Protein AF-A0A3M1YDY2-F1 (afdb_monomer_lite)

Foldseek 3Di:
DDPCVVLVAPDPDPPDDDPVCPDCVNCVVVVVVVVVVVVVVVVCVVPVPPDDDDPAFAAADQPADPDQAAPNADLVRADALSVVSPVSVVSDPPVDDDAAEQAAFQQDPDPQAGGRRHGPSNVVVVVVNVVVVPDPRYDYCHHVFYNVQAGNHRRHGDPVSVVSVVVVVVVSVVVVVD

Sequence (178 aa):
MDLIERYNLNLPLPKQPNIMDHTIIIQRRELANWLRLQTYGFAWAATQIDQYIPDLIPPQPLNFNETTDWEGFTVDSPFEAADLSLDLFNRLELGIPLLIVNEPMFISDDPQHYNIFYPRWAYDHYRQLLSAQGWTNYIDLSNSIPPQFFTDSPVHLNPQGITMLRDILMSELLQRLD

Radius of gyration: 21.29 Å; chains: 1; bounding box: 44×51×58 Å

Secondary structure (DSSP, 8-state):
--HHHHHT--SPPPPPP-GGGGSTTTTHHHHHHHHHHHHHHHHHHHH--SS---SS-PPPP----SS--BTTBBTTB---TTTTTGGGGGG---SS---EEE------S-SSBSSSS-BHHHHHHHHHHHHTT--TTEEE-TTSS-GGGB-SSTTPBPHHHHHHHHHHHHHHHHHHH-

pLDDT: mean 90.43, std 7.48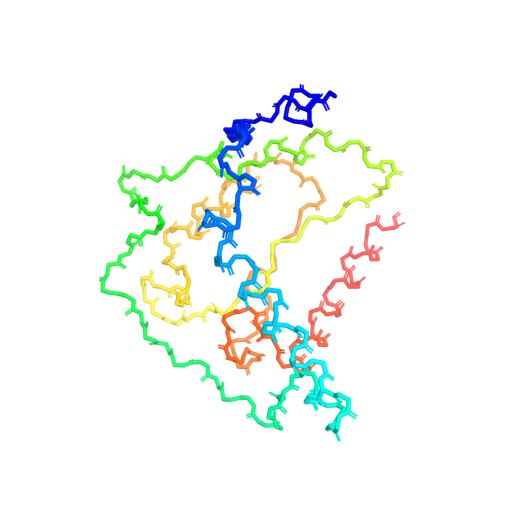, range [54.25, 98.44]

Structure (mmCIF, N/CA/C/O backbone):
data_AF-A0A3M1YDY2-F1
#
_entry.id   AF-A0A3M1YDY2-F1
#
loop_
_atom_site.group_PDB
_atom_site.id
_atom_site.type_symbol
_atom_site.label_atom_id
_atom_site.label_alt_id
_atom_site.label_comp_id
_atom_site.label_asym_id
_atom_site.label_entity_id
_atom_site.label_seq_id
_atom_site.pdbx_PDB_ins_code
_atom_site.Cartn_x
_atom_site.Cartn_y
_atom_site.Cartn_z
_atom_site.occupancy
_atom_site.B_iso_or_equiv
_atom_site.auth_seq_id
_atom_site.auth_comp_id
_atom_site.auth_asym_id
_atom_site.auth_atom_id
_atom_site.pdbx_PDB_model_num
ATOM 1 N N . MET A 1 1 ? -25.214 3.524 -18.864 1.00 54.25 1 MET A N 1
ATOM 2 C CA . MET A 1 1 ? -24.983 4.610 -17.894 1.00 54.25 1 MET A CA 1
ATOM 3 C C . MET A 1 1 ? -23.569 4.414 -17.397 1.00 54.25 1 MET A C 1
ATOM 5 O O . MET A 1 1 ? -23.269 3.299 -16.980 1.00 54.25 1 MET A O 1
ATOM 9 N N . ASP A 1 2 ? -22.700 5.401 -17.590 1.00 79.25 2 ASP A N 1
ATOM 10 C CA . ASP A 1 2 ? -21.286 5.291 -17.229 1.00 79.25 2 ASP A CA 1
ATOM 11 C C . ASP A 1 2 ? -21.150 5.160 -15.703 1.00 79.25 2 ASP A C 1
ATOM 13 O O . ASP A 1 2 ? -21.857 5.836 -14.954 1.00 79.25 2 ASP A O 1
ATOM 17 N N . LEU A 1 3 ? -20.286 4.257 -15.235 1.00 79.56 3 LEU A N 1
ATOM 18 C CA . LEU A 1 3 ? -19.996 4.095 -13.809 1.00 79.56 3 LEU A CA 1
ATOM 19 C C . LEU A 1 3 ? -19.383 5.380 -13.238 1.00 79.56 3 LEU A C 1
ATOM 21 O O . LEU A 1 3 ? -19.695 5.744 -12.106 1.00 79.56 3 LEU A O 1
ATOM 25 N N . ILE A 1 4 ? -18.583 6.092 -14.037 1.00 81.31 4 ILE A N 1
ATOM 26 C CA . ILE A 1 4 ? -17.967 7.363 -13.643 1.00 81.31 4 ILE A CA 1
ATOM 27 C C . ILE A 1 4 ? -19.045 8.407 -13.349 1.00 81.31 4 ILE A C 1
ATOM 29 O O . ILE A 1 4 ? -19.035 9.003 -12.277 1.00 81.31 4 ILE A O 1
ATOM 33 N N . GLU A 1 5 ? -20.024 8.567 -14.242 1.00 82.69 5 GLU A N 1
ATOM 34 C CA . GLU A 1 5 ? -21.145 9.493 -14.036 1.00 82.69 5 GLU A CA 1
ATOM 35 C C . GLU A 1 5 ? -22.043 9.054 -12.876 1.00 82.69 5 GLU A C 1
ATOM 37 O O . GLU A 1 5 ? -22.427 9.869 -12.040 1.00 82.69 5 GLU A O 1
ATOM 42 N N . ARG A 1 6 ? -22.363 7.756 -12.795 1.00 81.50 6 ARG A N 1
ATOM 43 C CA . ARG A 1 6 ? -23.261 7.214 -11.767 1.00 81.50 6 ARG A CA 1
ATOM 44 C C . ARG A 1 6 ? -22.736 7.444 -10.353 1.00 81.50 6 ARG A C 1
ATOM 46 O O . ARG A 1 6 ? -23.528 7.724 -9.459 1.00 81.50 6 ARG A O 1
ATOM 53 N N . TYR A 1 7 ? -21.429 7.292 -10.160 1.00 77.81 7 TYR A N 1
ATOM 54 C CA . TYR A 1 7 ? -20.779 7.432 -8.858 1.00 77.81 7 TYR A CA 1
ATOM 55 C C . TYR A 1 7 ? -20.036 8.765 -8.695 1.00 77.81 7 TYR A C 1
ATOM 57 O O . TYR A 1 7 ? -19.414 8.986 -7.655 1.00 77.81 7 TYR A O 1
ATOM 65 N N . ASN A 1 8 ? -20.136 9.665 -9.683 1.00 77.38 8 ASN A N 1
ATOM 66 C CA . ASN A 1 8 ? -19.457 10.961 -9.728 1.00 77.38 8 ASN A CA 1
ATOM 67 C C . ASN A 1 8 ? -17.949 10.833 -9.418 1.00 77.38 8 ASN A C 1
ATOM 69 O O . ASN A 1 8 ? -17.428 11.514 -8.529 1.00 77.38 8 ASN A O 1
ATOM 73 N N . LEU A 1 9 ? -17.284 9.877 -10.078 1.00 78.50 9 LEU A N 1
ATOM 74 C CA . LEU A 1 9 ? -15.866 9.570 -9.868 1.00 78.50 9 LEU A CA 1
ATOM 75 C C . LEU A 1 9 ? -15.001 10.662 -10.506 1.00 78.50 9 LEU A C 1
ATOM 77 O O . LEU A 1 9 ? -15.240 11.044 -11.651 1.00 78.50 9 LEU A O 1
ATOM 81 N N . ASN A 1 10 ? -13.960 11.116 -9.806 1.00 77.62 10 ASN A N 1
ATOM 82 C CA . ASN A 1 10 ? -12.967 12.040 -10.359 1.00 77.62 10 ASN A CA 1
ATOM 83 C C . ASN A 1 10 ? -11.941 11.290 -11.228 1.00 77.62 10 ASN A C 1
ATOM 85 O O . ASN A 1 10 ? -10.749 11.272 -10.939 1.00 77.62 10 ASN A O 1
ATOM 89 N N . LEU A 1 11 ? -12.423 10.602 -12.263 1.00 78.06 11 LEU A N 1
ATOM 90 C CA . LEU A 1 11 ? -11.601 9.829 -13.188 1.00 78.06 11 LEU A CA 1
ATOM 91 C C . LEU A 1 11 ? -11.814 10.335 -14.616 1.00 78.06 11 LEU A C 1
ATOM 93 O O . LEU A 1 11 ? -12.945 10.665 -14.988 1.00 78.06 11 LEU A O 1
ATOM 97 N N . PRO A 1 12 ? -10.759 10.379 -15.447 1.00 79.19 12 PRO A N 1
ATOM 98 C CA . PRO A 1 12 ? -10.925 10.706 -16.852 1.00 79.19 12 PRO A CA 1
ATOM 99 C C . PRO A 1 12 ? -11.830 9.665 -17.519 1.00 79.19 12 PRO A C 1
ATOM 101 O O . PRO A 1 12 ? -11.655 8.458 -17.332 1.00 79.19 12 PRO A O 1
ATOM 104 N N . LEU A 1 13 ? -12.786 10.133 -18.326 1.00 78.25 13 LEU A N 1
ATOM 105 C CA . LEU A 1 13 ? -13.642 9.238 -19.098 1.00 78.25 13 LEU A CA 1
ATOM 106 C C . LEU A 1 13 ? -12.778 8.394 -20.046 1.00 78.25 13 LEU A C 1
ATOM 108 O O . LEU A 1 13 ? -11.921 8.947 -20.750 1.00 78.25 13 LEU A O 1
ATOM 112 N N . PRO A 1 14 ? -12.995 7.069 -20.107 1.00 79.69 14 PRO A N 1
ATOM 113 C CA . PRO A 1 14 ? -12.267 6.234 -21.041 1.00 79.69 14 PRO A CA 1
ATOM 114 C C . PRO A 1 14 ? -12.562 6.698 -22.467 1.00 79.69 14 PRO A C 1
ATOM 116 O O . PRO A 1 14 ? -13.696 7.033 -22.825 1.00 79.69 14 PRO A O 1
ATOM 119 N N . LYS A 1 15 ? -11.526 6.701 -23.308 1.00 83.69 15 LYS A N 1
ATOM 120 C CA . LYS A 1 15 ? -11.684 7.020 -24.726 1.00 83.69 15 LYS A CA 1
ATOM 121 C C . LYS A 1 15 ? -12.661 6.021 -25.350 1.00 83.69 15 LYS A C 1
ATOM 123 O O . LYS A 1 15 ? -12.391 4.823 -25.371 1.00 83.69 15 LYS A O 1
ATOM 128 N N . GLN A 1 16 ? -13.767 6.526 -25.891 1.00 84.12 16 GLN A N 1
ATOM 129 C CA . GLN A 1 16 ? -14.722 5.699 -26.621 1.00 84.12 16 GLN A CA 1
ATOM 130 C C . GLN A 1 16 ? -14.054 5.166 -27.899 1.00 84.12 16 GLN A C 1
ATOM 132 O O . GLN A 1 16 ? -13.526 5.970 -28.681 1.00 84.12 16 GLN A O 1
ATOM 137 N N . PRO A 1 17 ? -14.030 3.838 -28.113 1.00 86.12 17 PRO A N 1
ATOM 138 C CA . PRO A 1 17 ? -13.403 3.267 -29.290 1.00 86.12 17 PRO A CA 1
ATOM 139 C C . PRO A 1 17 ? -14.175 3.689 -30.539 1.00 86.12 17 PRO A C 1
ATOM 141 O O . PRO A 1 17 ? -15.406 3.730 -30.557 1.00 86.12 17 PRO A O 1
ATOM 144 N N . ASN A 1 18 ? -13.448 4.008 -31.603 1.00 90.12 18 ASN A N 1
ATOM 145 C CA . ASN A 1 18 ? -14.032 4.205 -32.923 1.00 90.12 18 ASN A CA 1
ATOM 146 C C . ASN A 1 18 ? -13.852 2.943 -33.782 1.00 90.12 18 ASN A C 1
ATOM 148 O O . ASN A 1 18 ? -13.195 1.979 -33.399 1.00 90.12 18 ASN A O 1
ATOM 152 N N . ILE A 1 19 ? -14.419 2.954 -34.988 1.00 91.50 19 ILE A N 1
ATOM 153 C CA . ILE A 1 19 ? -14.386 1.806 -35.908 1.00 91.50 19 ILE A CA 1
ATOM 154 C C . ILE A 1 19 ? -12.949 1.323 -36.193 1.00 91.50 19 ILE A C 1
ATOM 156 O O . ILE A 1 19 ? -12.720 0.121 -36.321 1.00 91.50 19 ILE A O 1
ATOM 160 N N . MET A 1 20 ? -11.968 2.230 -36.254 1.00 91.88 20 MET A N 1
ATOM 161 C CA . MET A 1 20 ? -10.567 1.877 -36.515 1.00 91.88 20 MET A CA 1
ATOM 162 C C . MET A 1 20 ? -9.937 1.124 -35.344 1.00 91.88 20 MET A C 1
ATOM 164 O O . MET A 1 20 ? -9.137 0.214 -35.577 1.00 91.88 20 MET A O 1
ATOM 168 N N . ASP A 1 21 ? -10.337 1.448 -34.111 1.00 91.19 21 ASP A N 1
ATOM 169 C CA . ASP A 1 21 ? -9.857 0.782 -32.894 1.00 91.19 21 ASP A CA 1
ATOM 170 C C . ASP A 1 21 ? -10.256 -0.705 -32.866 1.00 91.19 21 ASP A C 1
ATOM 172 O O . ASP A 1 21 ? -9.583 -1.516 -32.234 1.00 91.19 21 ASP A O 1
ATOM 176 N N . HIS A 1 22 ? -11.283 -1.093 -33.631 1.00 89.19 22 HIS A N 1
ATOM 177 C CA . HIS A 1 22 ? -11.720 -2.482 -33.772 1.00 89.19 22 HIS A CA 1
ATOM 178 C C . HIS A 1 22 ? -11.035 -3.255 -34.907 1.00 89.19 22 HIS A C 1
ATOM 180 O O . HIS A 1 22 ? -11.275 -4.453 -35.069 1.00 89.19 22 HIS A O 1
ATOM 186 N N . THR A 1 23 ? -10.156 -2.630 -35.687 1.00 93.75 23 THR A N 1
ATOM 187 C CA . THR A 1 23 ? -9.462 -3.330 -36.776 1.00 93.75 23 THR A CA 1
ATOM 188 C C . THR A 1 23 ? -8.375 -4.268 -36.250 1.00 93.75 23 THR A C 1
ATOM 190 O O . THR A 1 23 ? -7.722 -3.995 -35.244 1.00 93.75 23 THR A O 1
ATOM 193 N N . ILE A 1 24 ? -8.108 -5.350 -36.987 1.00 92.94 24 ILE A N 1
ATOM 194 C CA . ILE A 1 24 ? -7.026 -6.306 -36.678 1.00 92.94 24 ILE A CA 1
ATOM 195 C C . ILE A 1 24 ? -5.661 -5.600 -36.585 1.00 92.94 24 ILE A C 1
ATOM 197 O O . ILE A 1 24 ? -4.820 -5.970 -35.772 1.00 92.94 24 ILE A O 1
ATOM 201 N N . ILE A 1 25 ? -5.443 -4.556 -37.393 1.00 93.00 25 ILE A N 1
ATOM 202 C CA . ILE A 1 25 ? -4.178 -3.809 -37.438 1.00 93.00 25 ILE A CA 1
ATOM 203 C C . ILE A 1 25 ? -3.950 -3.023 -36.140 1.00 93.00 25 ILE A C 1
ATOM 205 O O . ILE A 1 25 ? -2.840 -3.042 -35.591 1.00 93.00 25 ILE A O 1
ATOM 209 N N . ILE A 1 26 ? -4.984 -2.340 -35.639 1.00 94.25 26 ILE A N 1
ATOM 210 C CA . ILE A 1 26 ? -4.901 -1.588 -34.382 1.00 94.25 26 ILE A CA 1
ATOM 211 C C . ILE A 1 26 ? -4.863 -2.545 -33.186 1.00 94.25 26 ILE A C 1
ATOM 213 O O . ILE A 1 26 ? -4.009 -2.390 -32.315 1.00 94.25 26 ILE A O 1
ATOM 217 N N . GLN A 1 27 ? -5.665 -3.612 -33.204 1.00 93.69 27 GLN A N 1
ATOM 218 C CA . GLN A 1 27 ? -5.705 -4.623 -32.141 1.00 93.69 27 GLN A CA 1
ATOM 219 C C . GLN A 1 27 ? -4.559 -5.649 -32.187 1.00 93.69 27 GLN A C 1
ATOM 221 O O . GLN A 1 27 ? -4.557 -6.592 -31.400 1.00 93.69 27 GLN A O 1
ATOM 226 N N . ARG A 1 28 ? -3.560 -5.503 -33.070 1.00 95.69 28 ARG A N 1
ATOM 227 C CA . ARG A 1 28 ? -2.509 -6.522 -33.278 1.00 95.69 28 ARG A CA 1
ATOM 228 C C . ARG A 1 28 ? -1.789 -6.946 -31.993 1.00 95.69 28 ARG A C 1
ATOM 230 O O . ARG A 1 28 ? -1.437 -8.112 -31.862 1.00 95.69 28 ARG A O 1
ATOM 237 N N . ARG A 1 29 ? -1.581 -6.017 -31.048 1.00 95.19 29 ARG A N 1
ATOM 238 C CA . ARG A 1 29 ? -0.949 -6.309 -29.751 1.00 95.19 29 ARG A CA 1
ATOM 239 C C . ARG A 1 29 ? -1.861 -7.164 -28.880 1.00 95.19 29 ARG A C 1
ATOM 241 O O . ARG A 1 29 ? -1.403 -8.159 -28.334 1.00 95.19 29 ARG A O 1
ATOM 248 N N . GLU A 1 30 ? -3.135 -6.801 -28.788 1.00 94.69 30 GLU A N 1
ATOM 249 C CA . GLU A 1 30 ? -4.107 -7.532 -27.974 1.00 94.69 30 GLU A CA 1
ATOM 250 C C . GLU A 1 30 ? -4.392 -8.920 -28.558 1.00 94.69 30 GLU A C 1
ATOM 252 O O . GLU A 1 30 ? -4.419 -9.904 -27.825 1.00 94.69 30 GLU A O 1
ATOM 257 N N . LEU A 1 31 ? -4.471 -9.038 -29.887 1.00 95.31 31 LEU A N 1
ATOM 258 C CA . LEU A 1 31 ? -4.582 -10.327 -30.574 1.00 95.31 31 LEU A CA 1
ATOM 259 C C . LEU A 1 31 ? -3.334 -11.198 -30.377 1.00 95.31 31 LEU A C 1
ATOM 261 O O . LEU A 1 31 ? -3.459 -12.395 -30.122 1.00 95.31 31 LEU A O 1
ATOM 265 N N . ALA A 1 32 ? -2.134 -10.613 -30.453 1.00 96.25 32 ALA A N 1
ATOM 266 C CA . ALA A 1 32 ? -0.892 -11.330 -30.170 1.00 96.25 32 ALA A CA 1
ATOM 267 C C . ALA A 1 32 ? -0.820 -11.786 -28.704 1.00 96.25 32 ALA A C 1
ATOM 269 O O . ALA A 1 32 ? -0.424 -12.919 -28.437 1.00 96.25 32 ALA A O 1
ATOM 270 N N . ASN A 1 33 ? -1.245 -10.938 -27.761 1.00 96.00 33 ASN A N 1
ATOM 271 C CA . ASN A 1 33 ? -1.346 -11.288 -26.347 1.00 96.00 33 ASN A CA 1
ATOM 272 C C . ASN A 1 33 ? -2.328 -12.438 -26.129 1.00 96.00 33 ASN A C 1
ATOM 274 O O . ASN A 1 33 ? -1.969 -13.414 -25.477 1.00 96.00 33 ASN A O 1
ATOM 278 N N . TRP A 1 34 ? -3.525 -12.358 -26.711 1.00 95.75 34 TRP A N 1
ATOM 279 C CA . TRP A 1 34 ? -4.523 -13.419 -26.629 1.00 95.75 34 TRP A CA 1
ATOM 280 C C . TRP A 1 34 ? -3.979 -14.742 -27.172 1.00 95.75 34 TRP A C 1
ATOM 282 O O . TRP A 1 34 ? -4.033 -15.750 -26.473 1.00 95.75 34 TRP A O 1
ATOM 292 N N . LEU A 1 35 ? -3.390 -14.736 -28.373 1.00 95.81 35 LEU A N 1
ATOM 293 C CA . LEU A 1 35 ? -2.822 -15.940 -28.979 1.00 95.81 35 LEU A CA 1
ATOM 294 C C . LEU A 1 35 ? -1.704 -16.527 -28.108 1.00 95.81 35 LEU A C 1
ATOM 296 O O . LEU A 1 35 ? -1.692 -17.729 -27.855 1.00 95.81 35 LEU A O 1
ATOM 300 N N . ARG A 1 36 ? -0.802 -15.682 -27.594 1.00 94.62 36 ARG A N 1
ATOM 301 C CA . ARG A 1 36 ? 0.254 -16.095 -26.662 1.00 94.62 36 ARG A CA 1
ATOM 302 C C . ARG A 1 36 ? -0.330 -16.756 -25.409 1.00 94.62 36 ARG A C 1
ATOM 304 O O . ARG A 1 36 ? 0.133 -17.826 -25.025 1.00 94.62 36 ARG A O 1
ATOM 311 N N . LEU A 1 37 ? -1.372 -16.177 -24.812 1.00 91.75 37 LEU A N 1
ATOM 312 C CA . LEU A 1 37 ? -2.044 -16.766 -23.650 1.00 91.75 37 LEU A CA 1
ATOM 313 C C . LEU A 1 37 ? -2.684 -18.123 -23.981 1.00 91.75 37 LEU A C 1
ATOM 315 O O . LEU A 1 37 ? -2.531 -19.059 -23.202 1.00 91.75 37 LEU A O 1
ATOM 319 N N . GLN A 1 38 ? -3.308 -18.279 -25.157 1.00 94.19 38 GLN A N 1
ATOM 320 C CA . GLN A 1 38 ? -3.805 -19.591 -25.597 1.00 94.19 38 GLN A CA 1
ATOM 321 C C . GLN A 1 38 ? -2.668 -20.617 -25.701 1.00 94.19 38 GLN A C 1
ATOM 323 O O . GLN A 1 38 ? -2.837 -21.769 -25.308 1.00 94.19 38 GLN A O 1
ATOM 328 N N . THR A 1 39 ? -1.487 -20.204 -26.176 1.00 92.81 39 THR A N 1
ATOM 329 C CA . THR A 1 39 ? -0.340 -21.118 -26.271 1.00 92.81 39 THR A CA 1
ATOM 330 C C . THR A 1 39 ? 0.229 -21.527 -24.913 1.00 92.81 39 THR A C 1
ATOM 332 O O . THR A 1 39 ? 0.651 -22.674 -24.768 1.00 92.81 39 THR A O 1
ATOM 335 N N . TYR A 1 40 ? 0.186 -20.656 -23.896 1.00 91.12 40 TYR A N 1
ATOM 336 C CA . TYR A 1 40 ? 0.577 -21.037 -22.533 1.00 91.12 40 TYR A CA 1
ATOM 337 C C . TYR A 1 40 ? -0.337 -22.109 -21.939 1.00 91.12 40 TYR A C 1
ATOM 339 O O . TYR A 1 40 ? 0.140 -22.935 -21.165 1.00 91.12 40 TYR A O 1
ATOM 347 N N . GLY A 1 41 ? -1.600 -22.183 -22.373 1.00 90.38 41 GLY A N 1
ATOM 348 C CA . GLY A 1 41 ? -2.512 -23.260 -21.988 1.00 90.38 41 GLY A CA 1
ATOM 349 C C . GLY A 1 41 ? -1.966 -24.660 -22.295 1.00 90.38 41 GLY A C 1
ATOM 350 O O . GLY A 1 41 ? -2.168 -25.574 -21.502 1.00 90.38 41 GLY A O 1
ATOM 351 N N . PHE A 1 42 ? -1.208 -24.839 -23.387 1.00 94.00 42 PHE A N 1
ATOM 352 C CA . PHE A 1 42 ? -0.558 -26.123 -23.687 1.00 94.00 42 PHE A CA 1
ATOM 353 C C . PHE A 1 42 ? 0.590 -26.438 -22.728 1.00 94.00 42 PHE A C 1
ATOM 355 O O . PHE A 1 42 ? 0.726 -27.582 -22.298 1.00 94.00 42 PHE A O 1
ATOM 362 N N . ALA A 1 43 ? 1.407 -25.436 -22.392 1.00 91.12 43 ALA A N 1
ATOM 363 C CA . ALA A 1 43 ? 2.494 -25.599 -21.433 1.00 91.12 43 ALA A CA 1
ATOM 364 C C . ALA A 1 43 ? 1.935 -25.971 -20.055 1.00 91.12 43 ALA A C 1
ATOM 366 O O . ALA A 1 43 ? 2.353 -26.977 -19.490 1.00 91.12 43 ALA A O 1
ATOM 367 N N . TRP A 1 44 ? 0.923 -25.237 -19.583 1.00 93.44 44 TRP A N 1
ATOM 368 C CA . TRP A 1 44 ? 0.215 -25.547 -18.344 1.00 93.44 44 TRP A CA 1
ATOM 369 C C . TRP A 1 44 ? -0.437 -26.933 -18.381 1.00 93.44 44 TRP A C 1
ATOM 371 O O . TRP A 1 44 ? -0.262 -27.706 -17.451 1.00 93.44 44 TRP A O 1
ATOM 381 N N . ALA A 1 45 ? -1.128 -27.314 -19.460 1.00 94.31 45 ALA A N 1
ATOM 382 C CA . ALA A 1 45 ? -1.735 -28.643 -19.556 1.00 94.31 45 ALA A CA 1
ATOM 383 C C . ALA A 1 45 ? -0.691 -29.774 -19.482 1.00 94.31 45 ALA A C 1
ATOM 385 O O . ALA A 1 45 ? -0.965 -30.830 -18.909 1.00 94.31 45 ALA A O 1
ATOM 386 N N . ALA A 1 46 ? 0.507 -29.554 -20.032 1.00 95.62 46 ALA A N 1
ATOM 387 C CA . ALA A 1 46 ? 1.594 -30.528 -20.024 1.00 95.62 46 ALA A CA 1
ATOM 388 C C . ALA A 1 46 ? 2.331 -30.616 -18.676 1.00 95.62 46 ALA A C 1
ATOM 390 O O . ALA A 1 46 ? 2.735 -31.708 -18.281 1.00 95.62 46 ALA A O 1
ATOM 391 N N . THR A 1 47 ? 2.533 -29.494 -17.981 1.00 93.88 47 THR A N 1
ATOM 392 C CA . THR A 1 47 ? 3.329 -29.438 -16.741 1.00 93.88 47 THR A CA 1
ATOM 393 C C . THR A 1 47 ? 2.480 -29.408 -15.475 1.00 93.88 47 THR A C 1
ATOM 395 O O . THR A 1 47 ? 2.975 -29.762 -14.411 1.00 93.88 47 THR A O 1
ATOM 398 N N . GLN A 1 48 ? 1.223 -28.974 -15.584 1.00 93.69 48 GLN A N 1
ATOM 399 C CA . GLN A 1 48 ? 0.343 -28.561 -14.484 1.00 93.69 48 GLN A CA 1
ATOM 400 C C . GLN A 1 48 ? 0.933 -27.429 -13.622 1.00 93.69 48 GLN A C 1
ATOM 402 O O . GLN A 1 48 ? 0.476 -27.182 -12.508 1.00 93.69 48 GLN A O 1
ATOM 407 N N . ILE A 1 49 ? 1.945 -26.725 -14.138 1.00 89.81 49 ILE A N 1
ATOM 408 C CA . ILE A 1 49 ? 2.614 -25.607 -13.473 1.00 89.81 49 ILE A CA 1
ATOM 409 C C . ILE A 1 49 ? 2.109 -24.319 -14.119 1.00 89.81 49 ILE A C 1
ATOM 411 O O . ILE A 1 49 ? 2.410 -24.053 -15.281 1.00 89.81 49 ILE A O 1
ATOM 415 N N . ASP A 1 50 ? 1.335 -23.540 -13.365 1.00 87.25 50 ASP A N 1
ATOM 416 C CA . ASP A 1 50 ? 0.854 -22.210 -13.772 1.00 87.25 50 ASP A CA 1
ATOM 417 C C . ASP A 1 50 ? 1.953 -21.155 -13.579 1.00 87.25 50 ASP A C 1
ATOM 419 O O . ASP A 1 50 ? 2.383 -20.486 -14.517 1.00 87.25 50 ASP A O 1
ATOM 423 N N . GLN A 1 51 ? 2.522 -21.124 -12.374 1.00 85.31 51 GLN A N 1
ATOM 424 C CA . GLN A 1 51 ? 3.691 -20.329 -12.029 1.00 85.31 51 GLN A CA 1
ATOM 425 C C . GLN A 1 51 ? 4.695 -21.208 -11.285 1.00 85.31 51 GLN A C 1
ATOM 427 O O . GLN A 1 51 ? 4.347 -21.904 -10.332 1.00 85.31 51 GLN A O 1
ATOM 432 N N . TYR A 1 52 ? 5.957 -21.173 -11.713 1.00 85.81 52 TYR A N 1
ATOM 433 C CA . TYR A 1 52 ? 7.035 -21.791 -10.951 1.00 85.81 52 TYR A CA 1
ATOM 434 C C . TYR A 1 52 ? 7.388 -20.889 -9.767 1.00 85.81 52 TYR A C 1
ATOM 436 O O . TYR A 1 52 ? 7.895 -19.783 -9.958 1.00 85.81 52 TYR A O 1
ATOM 444 N N . ILE A 1 53 ? 7.117 -21.367 -8.556 1.00 82.19 53 ILE A N 1
ATOM 445 C CA . ILE A 1 53 ? 7.535 -20.725 -7.312 1.00 82.19 53 ILE A CA 1
ATOM 446 C C . ILE A 1 53 ? 8.706 -21.549 -6.765 1.00 82.19 53 ILE A C 1
ATOM 448 O O . ILE A 1 53 ? 8.528 -22.745 -6.529 1.00 82.19 53 ILE A O 1
ATOM 452 N N . PRO A 1 54 ? 9.907 -20.967 -6.609 1.00 84.25 54 PRO A N 1
ATOM 453 C CA . PRO A 1 54 ? 11.041 -21.692 -6.054 1.00 84.25 54 PRO A CA 1
ATOM 454 C C . PRO A 1 54 ? 10.815 -21.999 -4.567 1.00 84.25 54 PRO A C 1
ATOM 456 O O . PRO A 1 54 ? 10.221 -21.196 -3.851 1.00 84.25 54 PRO A O 1
ATOM 459 N N . ASP A 1 55 ? 11.367 -23.116 -4.084 1.00 82.75 55 ASP A N 1
ATOM 460 C CA . ASP A 1 55 ? 11.298 -23.497 -2.660 1.00 82.75 55 ASP A CA 1
ATOM 461 C C . ASP A 1 55 ? 11.915 -22.436 -1.733 1.00 82.75 55 ASP A C 1
ATOM 463 O O . ASP A 1 55 ? 11.503 -22.272 -0.585 1.00 82.75 55 ASP A O 1
ATOM 467 N N . LEU A 1 56 ? 12.917 -21.711 -2.242 1.00 82.31 56 LEU A N 1
ATOM 468 C CA . LEU A 1 56 ? 13.541 -20.579 -1.577 1.00 82.31 56 LEU A CA 1
ATOM 469 C C . LEU A 1 56 ? 13.365 -19.329 -2.435 1.00 82.31 56 LEU A C 1
ATOM 471 O O . LEU A 1 56 ? 13.956 -19.213 -3.510 1.00 82.31 56 LEU A O 1
ATOM 475 N N . ILE A 1 57 ? 12.588 -18.382 -1.922 1.00 84.31 57 ILE A N 1
ATOM 476 C CA . ILE A 1 57 ? 12.454 -17.049 -2.501 1.00 84.31 57 ILE A CA 1
ATOM 477 C C . ILE A 1 57 ? 13.529 -16.167 -1.852 1.00 84.31 57 ILE A C 1
ATOM 479 O O . ILE A 1 57 ? 13.457 -15.926 -0.643 1.00 84.31 57 ILE A O 1
ATOM 483 N N . PRO A 1 58 ? 14.561 -15.729 -2.593 1.00 78.56 58 PRO A N 1
ATOM 484 C CA . PRO A 1 58 ? 15.568 -14.848 -2.028 1.00 78.56 58 PRO A CA 1
ATOM 485 C C . PRO A 1 58 ? 14.940 -13.487 -1.692 1.00 78.56 58 PRO A C 1
ATOM 487 O O . PRO A 1 58 ? 14.061 -13.027 -2.424 1.00 78.56 58 PRO A O 1
ATOM 490 N N . PRO A 1 59 ? 15.397 -12.821 -0.619 1.00 80.12 59 PRO A N 1
ATOM 491 C CA . PRO A 1 59 ? 14.965 -11.465 -0.331 1.00 80.12 59 PRO A CA 1
ATOM 492 C C . PRO A 1 59 ? 15.358 -10.533 -1.479 1.00 80.12 59 PRO A C 1
ATOM 494 O O . PRO A 1 59 ? 16.437 -10.671 -2.069 1.00 80.12 59 PRO A O 1
ATOM 497 N N . GLN A 1 60 ? 14.492 -9.572 -1.789 1.00 81.50 60 GLN A N 1
ATOM 498 C CA . GLN A 1 60 ? 14.783 -8.581 -2.813 1.00 81.50 60 GLN A CA 1
ATOM 499 C C . GLN A 1 60 ? 15.988 -7.716 -2.406 1.00 81.50 60 GLN A C 1
ATOM 501 O O . GLN A 1 60 ? 16.035 -7.221 -1.277 1.00 81.50 60 GLN A O 1
ATOM 506 N N . PRO A 1 61 ? 16.966 -7.486 -3.301 1.00 80.19 61 PRO A N 1
ATOM 507 C CA . PRO A 1 61 ? 18.027 -6.531 -3.026 1.00 80.19 61 PRO A CA 1
ATOM 508 C C . PRO A 1 61 ? 17.448 -5.116 -2.913 1.00 80.19 61 PRO A C 1
ATOM 510 O O . PRO A 1 61 ? 16.713 -4.656 -3.787 1.00 80.19 61 PRO A O 1
ATOM 513 N N . LEU A 1 62 ? 17.828 -4.409 -1.851 1.00 83.50 62 LEU A N 1
ATOM 514 C CA . LEU A 1 62 ? 17.462 -3.015 -1.617 1.00 83.50 62 LEU A CA 1
ATOM 515 C C . LEU A 1 62 ? 18.339 -2.093 -2.470 1.00 83.50 62 LEU A C 1
ATOM 517 O O . LEU A 1 62 ? 19.324 -1.535 -1.993 1.00 83.50 62 LEU A O 1
ATOM 521 N N . ASN A 1 63 ? 18.012 -1.985 -3.756 1.00 88.25 63 ASN A N 1
ATOM 522 C CA . ASN A 1 63 ? 18.637 -1.020 -4.653 1.00 88.25 63 ASN A CA 1
ATOM 523 C C . ASN A 1 63 ? 17.716 0.194 -4.797 1.00 88.25 63 ASN A C 1
ATOM 525 O O . ASN A 1 63 ? 16.795 0.182 -5.615 1.00 88.25 63 ASN A O 1
ATOM 529 N N . PHE A 1 64 ? 17.918 1.188 -3.936 1.00 90.88 64 PHE A N 1
ATOM 530 C CA . PHE A 1 64 ? 17.104 2.399 -3.926 1.00 90.88 64 PHE A CA 1
ATOM 531 C C . PHE A 1 64 ? 17.457 3.322 -5.087 1.00 90.88 64 PHE A C 1
ATOM 533 O O . PHE A 1 64 ? 18.585 3.330 -5.581 1.00 90.88 64 PHE A O 1
ATOM 540 N N . ASN A 1 65 ? 16.471 4.105 -5.514 1.00 82.69 65 ASN A N 1
ATOM 541 C CA . ASN A 1 65 ? 16.697 5.149 -6.497 1.00 82.69 65 ASN A CA 1
ATOM 542 C C . ASN A 1 65 ? 17.544 6.279 -5.881 1.00 82.69 65 ASN A C 1
ATOM 544 O O . ASN A 1 65 ? 17.523 6.494 -4.670 1.00 82.69 65 ASN A O 1
ATOM 548 N N . GLU A 1 66 ? 18.288 7.009 -6.711 1.00 86.88 66 GLU A N 1
ATOM 549 C CA . GLU A 1 66 ? 19.103 8.141 -6.241 1.00 86.88 66 GLU A CA 1
ATOM 550 C C . GLU A 1 66 ? 18.240 9.338 -5.821 1.00 86.88 66 GLU A C 1
ATOM 552 O O . GLU A 1 66 ? 18.654 10.146 -4.990 1.00 86.88 66 GLU A O 1
ATOM 557 N N . THR A 1 67 ? 17.045 9.459 -6.406 1.00 91.38 67 THR A N 1
ATOM 558 C CA . THR A 1 67 ? 16.077 10.510 -6.088 1.00 91.38 67 THR A CA 1
ATOM 559 C C . THR A 1 67 ? 14.940 9.962 -5.241 1.00 91.38 67 THR A C 1
ATOM 561 O O . THR A 1 67 ? 14.577 8.791 -5.331 1.00 91.38 67 THR A O 1
ATOM 564 N N . THR A 1 68 ? 14.339 10.848 -4.451 1.00 95.25 68 THR A N 1
ATOM 565 C CA . THR A 1 68 ? 13.142 10.546 -3.667 1.00 95.25 68 THR A CA 1
ATOM 566 C C . THR A 1 68 ? 11.855 10.938 -4.394 1.00 95.25 68 THR A C 1
ATOM 568 O O . THR A 1 68 ? 10.794 10.913 -3.784 1.00 95.25 68 THR A O 1
ATOM 571 N N . ASP A 1 69 ? 11.908 11.303 -5.674 1.00 95.94 69 ASP A N 1
ATOM 572 C CA . ASP A 1 69 ? 10.705 11.598 -6.456 1.00 95.94 69 ASP A CA 1
ATOM 573 C C . ASP A 1 69 ? 9.851 10.331 -6.586 1.00 95.94 69 ASP A C 1
ATOM 575 O O . ASP A 1 69 ? 10.371 9.235 -6.810 1.00 95.94 69 ASP A O 1
ATOM 579 N N . TRP A 1 70 ? 8.533 10.471 -6.463 1.00 95.56 70 TRP A N 1
ATOM 580 C CA . TRP A 1 70 ? 7.614 9.337 -6.464 1.00 95.56 70 TRP A CA 1
ATOM 581 C C . TRP A 1 70 ? 6.430 9.603 -7.388 1.00 95.56 70 TRP A C 1
ATOM 583 O O . TRP A 1 70 ? 5.674 10.540 -7.157 1.00 95.56 70 TRP A O 1
ATOM 593 N N . GLU A 1 71 ? 6.293 8.807 -8.454 1.00 93.25 71 GLU A N 1
ATOM 594 C CA . GLU A 1 71 ? 5.198 8.901 -9.442 1.00 93.25 71 GLU A CA 1
ATOM 595 C C . GLU A 1 71 ? 4.971 10.323 -10.008 1.00 93.25 71 GLU A C 1
ATOM 597 O O . GLU A 1 71 ? 3.855 10.722 -10.335 1.00 93.25 71 GLU A O 1
ATOM 602 N N . GLY A 1 72 ? 6.047 11.110 -10.133 1.00 94.06 72 GLY A N 1
ATOM 603 C CA . GLY A 1 72 ? 6.002 12.499 -10.611 1.00 94.06 72 GLY A CA 1
ATOM 604 C C . GLY A 1 72 ? 5.760 13.557 -9.526 1.00 94.06 72 GLY A C 1
ATOM 605 O O . GLY A 1 72 ? 5.753 14.745 -9.844 1.00 94.06 72 GLY A O 1
ATOM 606 N N . PHE A 1 73 ? 5.615 13.150 -8.264 1.00 96.81 73 PHE A N 1
ATOM 607 C CA . PHE A 1 73 ? 5.505 14.028 -7.099 1.00 96.81 73 PHE A CA 1
ATOM 608 C C . PHE A 1 73 ? 6.840 14.166 -6.362 1.00 96.81 73 PHE A C 1
ATOM 610 O O . PHE A 1 73 ? 7.685 13.267 -6.385 1.00 96.81 73 PHE A O 1
ATOM 617 N N . THR A 1 74 ? 7.006 15.286 -5.660 1.00 96.88 74 THR A N 1
ATOM 618 C CA . THR A 1 74 ? 8.197 15.592 -4.853 1.00 96.88 74 THR A CA 1
ATOM 619 C C . THR A 1 74 ? 7.791 16.079 -3.464 1.00 96.88 74 THR A C 1
ATOM 621 O O . THR A 1 74 ? 6.628 16.397 -3.227 1.00 96.88 74 THR A O 1
ATOM 624 N N . VAL A 1 75 ? 8.755 16.202 -2.546 1.00 95.38 75 VAL A N 1
ATOM 625 C CA . VAL A 1 75 ? 8.519 16.783 -1.208 1.00 95.38 75 VAL A CA 1
ATOM 626 C C . VAL A 1 75 ? 7.936 18.199 -1.288 1.00 95.38 75 VAL A C 1
ATOM 628 O O . VAL A 1 75 ? 7.087 18.558 -0.476 1.00 95.38 75 VAL A O 1
ATOM 631 N N . ASP A 1 76 ? 8.380 18.995 -2.263 1.00 96.25 76 ASP A N 1
ATOM 632 C CA . ASP A 1 76 ? 7.954 20.391 -2.431 1.00 96.25 76 ASP A CA 1
ATOM 633 C C . ASP A 1 76 ? 6.608 20.518 -3.165 1.00 96.25 76 ASP A C 1
ATOM 635 O O . ASP A 1 76 ? 5.949 21.556 -3.092 1.00 96.25 76 ASP A O 1
ATOM 639 N N . SER A 1 77 ? 6.197 19.466 -3.875 1.00 96.69 77 SER A N 1
ATOM 640 C CA . SER A 1 77 ? 4.936 19.378 -4.612 1.00 96.69 77 SER A CA 1
ATOM 641 C C . SER A 1 77 ? 4.313 17.990 -4.398 1.00 96.69 77 SER A C 1
ATOM 643 O O . SER A 1 77 ? 4.321 17.165 -5.322 1.00 96.69 77 SER A O 1
ATOM 645 N N . PRO A 1 78 ? 3.824 17.704 -3.177 1.00 96.44 78 PRO A N 1
ATOM 646 C CA . PRO A 1 78 ? 3.278 16.400 -2.832 1.00 96.44 78 PRO A CA 1
ATOM 647 C C . PRO A 1 78 ? 1.893 16.190 -3.459 1.00 96.44 78 PRO A C 1
ATOM 649 O O . PRO A 1 78 ? 1.201 17.146 -3.804 1.00 96.44 78 PRO A O 1
ATOM 652 N N . PHE A 1 79 ? 1.478 14.929 -3.574 1.00 95.88 79 PHE A N 1
ATOM 653 C CA . PHE A 1 79 ? 0.127 14.555 -4.002 1.00 95.88 79 PHE A CA 1
ATOM 654 C C . PHE A 1 79 ? -0.930 14.908 -2.946 1.00 95.88 79 PHE A C 1
ATOM 656 O O . PHE A 1 79 ? -0.642 15.013 -1.752 1.00 95.88 79 PHE A O 1
ATOM 663 N N . GLU A 1 80 ? -2.181 15.043 -3.367 1.00 93.06 80 GLU A N 1
ATOM 664 C CA . GLU A 1 80 ? -3.328 15.329 -2.509 1.00 93.06 80 GLU A CA 1
ATOM 665 C C . GLU A 1 80 ? -4.250 14.107 -2.362 1.00 93.06 80 GLU A C 1
ATOM 667 O O . GLU A 1 80 ? -4.156 13.116 -3.086 1.00 93.06 80 GLU A O 1
ATOM 672 N N . ALA A 1 81 ? -5.208 14.167 -1.429 1.00 88.81 81 ALA A N 1
ATOM 673 C CA . ALA A 1 81 ? -6.177 13.081 -1.232 1.00 88.81 81 ALA A CA 1
ATOM 674 C C . ALA A 1 81 ? -7.003 12.767 -2.499 1.00 88.81 81 ALA A C 1
ATOM 676 O O . ALA A 1 81 ? -7.441 11.629 -2.683 1.00 88.81 81 ALA A O 1
ATOM 677 N N . ALA A 1 82 ? -7.206 13.765 -3.366 1.00 85.81 82 ALA A N 1
ATOM 678 C CA . ALA A 1 82 ? -7.913 13.611 -4.634 1.00 85.81 82 ALA A CA 1
ATOM 679 C C . ALA A 1 82 ? -7.128 12.770 -5.653 1.00 85.81 82 ALA A C 1
ATOM 681 O O . ALA A 1 82 ? -7.748 12.027 -6.413 1.00 85.81 82 ALA A O 1
ATOM 682 N N . ASP A 1 83 ? -5.792 12.821 -5.628 1.00 90.06 83 ASP A N 1
ATOM 683 C CA . ASP A 1 83 ? -4.932 12.007 -6.500 1.00 90.06 83 ASP A CA 1
ATOM 684 C C . ASP A 1 83 ? -4.998 10.516 -6.131 1.00 90.06 83 ASP A C 1
ATOM 686 O O . ASP A 1 83 ? -4.784 9.639 -6.965 1.00 90.06 83 ASP A O 1
ATOM 690 N N . LEU A 1 84 ? -5.357 10.222 -4.879 1.00 89.06 84 LEU A N 1
ATOM 691 C CA . LEU A 1 84 ? -5.464 8.872 -4.326 1.00 89.06 84 LEU A CA 1
ATOM 692 C C . LEU A 1 84 ? -6.881 8.284 -4.394 1.00 89.06 84 LEU A C 1
ATOM 694 O O . LEU A 1 84 ? -7.086 7.141 -3.990 1.00 89.06 84 LEU A O 1
ATOM 698 N N . SER A 1 85 ? -7.872 9.052 -4.863 1.00 86.19 85 SER A N 1
ATOM 699 C CA . SER A 1 85 ? -9.284 8.630 -4.909 1.00 86.19 85 SER A CA 1
ATOM 700 C C . SER A 1 85 ? -9.827 8.120 -3.557 1.00 86.19 85 SER A C 1
ATOM 702 O O . SER A 1 85 ? -10.659 7.210 -3.507 1.00 86.19 85 SER A O 1
ATOM 704 N N . LEU A 1 86 ? -9.362 8.681 -2.429 1.00 85.31 86 LEU A N 1
ATOM 705 C CA . LEU A 1 86 ? -9.796 8.242 -1.088 1.00 85.31 86 LEU A CA 1
ATOM 706 C C . LEU A 1 86 ? -11.274 8.551 -0.813 1.00 85.31 86 LEU A C 1
ATOM 708 O O . LEU A 1 86 ? -11.921 7.884 -0.006 1.00 85.31 86 LEU A O 1
ATOM 712 N N . ASP A 1 87 ? -11.834 9.537 -1.511 1.00 79.81 87 ASP A N 1
ATOM 713 C CA . ASP A 1 87 ? -13.236 9.927 -1.394 1.00 79.81 87 ASP A CA 1
ATOM 714 C C . ASP A 1 87 ? -14.204 8.807 -1.801 1.00 79.81 87 ASP A C 1
ATOM 716 O O . ASP A 1 87 ? -15.359 8.816 -1.370 1.00 79.81 87 ASP A O 1
ATOM 720 N N . LEU A 1 88 ? -13.742 7.820 -2.575 1.00 80.38 88 LEU A N 1
ATOM 721 C CA . LEU A 1 88 ? -14.544 6.668 -2.975 1.00 80.38 88 LEU A CA 1
ATOM 722 C C . LEU A 1 88 ? -15.011 5.850 -1.777 1.00 80.38 88 LEU A C 1
ATOM 724 O O . LEU A 1 88 ? -16.174 5.459 -1.743 1.00 80.38 88 LEU A O 1
ATOM 728 N N . PHE A 1 89 ? -14.162 5.655 -0.767 1.00 79.44 89 PHE A N 1
ATOM 729 C CA . PHE A 1 89 ? -14.515 4.881 0.426 1.00 79.44 89 PHE A CA 1
ATOM 730 C C . PHE A 1 89 ? -15.651 5.527 1.224 1.00 79.44 89 PHE A C 1
ATOM 732 O O . PHE A 1 89 ? -16.512 4.823 1.744 1.00 79.44 89 PHE A O 1
ATOM 739 N N . ASN A 1 90 ? -15.720 6.862 1.239 1.00 76.12 90 ASN A N 1
ATOM 740 C CA . ASN A 1 90 ? -16.792 7.607 1.907 1.00 76.12 90 ASN A CA 1
ATOM 741 C C . ASN A 1 90 ? -18.151 7.473 1.199 1.00 76.12 90 ASN A C 1
ATOM 743 O O . ASN A 1 90 ? -19.180 7.827 1.769 1.00 76.12 90 ASN A O 1
ATOM 747 N N . ARG A 1 91 ? -18.166 6.980 -0.044 1.00 75.25 91 ARG A N 1
ATOM 748 C CA . ARG A 1 91 ? -19.375 6.803 -0.863 1.00 75.25 91 ARG A CA 1
ATOM 749 C C . ARG A 1 91 ? -19.866 5.355 -0.894 1.00 75.25 91 ARG A C 1
ATOM 751 O O . ARG A 1 91 ? -20.891 5.074 -1.515 1.00 75.25 91 ARG A O 1
ATOM 758 N N . LEU A 1 92 ? -19.135 4.429 -0.275 1.00 74.38 92 LEU A N 1
ATOM 759 C CA . LEU A 1 92 ? -19.484 3.015 -0.275 1.00 74.38 92 LEU A CA 1
ATOM 760 C C . LEU A 1 92 ? -20.553 2.719 0.790 1.00 74.38 92 LEU A C 1
ATOM 762 O O . LEU A 1 92 ? -20.250 2.539 1.965 1.00 74.38 92 LEU A O 1
ATOM 766 N N . GLU A 1 93 ? -21.809 2.579 0.370 1.00 73.81 93 GLU A N 1
ATOM 767 C CA . GLU A 1 93 ? -22.853 1.933 1.177 1.00 73.81 93 GLU A CA 1
ATOM 768 C C . GLU A 1 93 ? -22.813 0.417 0.942 1.00 73.81 93 GLU A C 1
ATOM 770 O O . GLU A 1 93 ? -23.531 -0.126 0.104 1.00 73.81 93 GLU A O 1
ATOM 775 N N . LEU A 1 94 ? -21.923 -0.287 1.647 1.00 77.00 94 LEU A N 1
ATOM 776 C CA . LEU A 1 94 ? -21.701 -1.720 1.394 1.00 77.00 94 LEU A CA 1
ATOM 777 C C . LEU A 1 94 ? -22.744 -2.635 2.049 1.00 77.00 94 LEU A C 1
ATOM 779 O O . LEU A 1 94 ? -22.803 -3.817 1.723 1.00 77.00 94 LEU A O 1
ATOM 783 N N . GLY A 1 95 ? -23.542 -2.127 2.996 1.00 82.81 95 GLY A N 1
ATOM 784 C CA . GLY A 1 95 ? -24.488 -2.943 3.774 1.00 82.81 95 GLY A CA 1
ATOM 785 C C . GLY A 1 95 ? -23.826 -4.037 4.627 1.00 82.81 95 GLY A C 1
ATOM 786 O O . GLY A 1 95 ? -24.523 -4.862 5.214 1.00 82.81 95 GLY A O 1
ATOM 787 N N . ILE A 1 96 ? -22.493 -4.041 4.701 1.00 84.38 96 ILE A N 1
ATOM 788 C CA . ILE A 1 96 ? -21.662 -4.965 5.471 1.00 84.38 96 ILE A CA 1
ATOM 789 C C . ILE A 1 96 ? -20.611 -4.168 6.254 1.00 84.38 96 ILE A C 1
ATOM 791 O O . ILE A 1 96 ? -20.197 -3.100 5.791 1.00 84.38 96 ILE A O 1
ATOM 795 N N . PRO A 1 97 ? -20.156 -4.665 7.417 1.00 85.44 97 PRO A N 1
ATOM 796 C CA . PRO A 1 97 ? -19.015 -4.082 8.110 1.00 85.44 97 PRO A CA 1
ATOM 797 C C . PRO A 1 97 ? -17.780 -4.065 7.202 1.00 85.44 97 PRO A C 1
ATOM 799 O O . PRO A 1 97 ? -17.426 -5.081 6.604 1.00 85.44 97 PRO A O 1
ATOM 802 N N . LEU A 1 98 ? -17.126 -2.909 7.108 1.00 86.25 98 LEU A N 1
ATOM 803 C CA . LEU A 1 98 ? -15.880 -2.722 6.369 1.00 86.25 98 LEU A CA 1
ATOM 804 C C . LEU A 1 98 ? -14.738 -2.554 7.372 1.00 86.25 98 LEU A C 1
ATOM 806 O O . LEU A 1 98 ? -14.900 -1.823 8.343 1.00 86.25 98 LEU A O 1
ATOM 810 N N . LEU A 1 99 ? -13.585 -3.164 7.116 1.00 89.94 99 LEU A N 1
ATOM 811 C CA . LEU A 1 99 ? -12.320 -2.868 7.790 1.00 89.94 99 LEU A CA 1
ATOM 812 C C . LEU A 1 99 ? -11.330 -2.412 6.716 1.00 89.94 99 LEU A C 1
ATOM 814 O O . LEU A 1 99 ? -11.141 -3.111 5.722 1.00 89.94 99 LEU A O 1
ATOM 818 N N . ILE A 1 100 ? -10.730 -1.242 6.902 1.00 91.62 100 ILE A N 1
ATOM 819 C CA . ILE A 1 100 ? -9.731 -0.672 5.997 1.00 91.62 100 ILE A CA 1
ATOM 820 C C . ILE A 1 100 ? -8.362 -0.915 6.621 1.00 91.62 100 ILE A C 1
ATOM 822 O O . ILE A 1 100 ? -8.109 -0.498 7.749 1.00 91.62 100 ILE A O 1
ATOM 826 N N . VAL A 1 101 ? -7.485 -1.594 5.888 1.00 95.31 101 VAL A N 1
ATOM 827 C CA . VAL A 1 101 ? -6.158 -1.988 6.368 1.00 95.31 101 VAL A CA 1
ATOM 828 C C . VAL A 1 101 ? -5.110 -1.334 5.481 1.00 95.31 101 VAL A C 1
ATOM 830 O O . VAL A 1 101 ? -5.074 -1.610 4.285 1.00 95.31 101 VAL A O 1
ATOM 833 N N . ASN A 1 102 ? -4.248 -0.496 6.057 1.00 96.31 102 ASN A N 1
ATOM 834 C CA . ASN A 1 102 ? -2.982 -0.163 5.410 1.00 96.31 102 ASN A CA 1
ATOM 835 C C . ASN A 1 102 ? -2.027 -1.344 5.620 1.00 96.31 102 ASN A C 1
ATOM 837 O O . ASN A 1 102 ? -1.682 -1.659 6.763 1.00 96.31 102 ASN A O 1
ATOM 841 N N . GLU A 1 103 ? -1.693 -2.048 4.541 1.00 95.94 103 GLU A N 1
ATOM 842 C CA . GLU A 1 103 ? -1.013 -3.342 4.607 1.00 95.94 103 GLU A CA 1
ATOM 843 C C . GLU A 1 103 ? 0.425 -3.241 5.145 1.00 95.94 103 GLU A C 1
ATOM 845 O O . GLU A 1 103 ? 1.067 -2.198 4.993 1.00 95.94 103 GLU A O 1
ATOM 850 N N . PRO A 1 104 ? 0.958 -4.311 5.770 1.00 97.94 104 PRO A N 1
ATOM 851 C CA . PRO A 1 104 ? 2.365 -4.364 6.137 1.00 97.94 104 PRO A CA 1
ATOM 852 C C . PRO A 1 104 ? 3.270 -4.256 4.919 1.00 97.94 104 PRO A C 1
ATOM 854 O O . PRO A 1 104 ? 3.035 -4.893 3.894 1.00 97.94 104 PRO A O 1
ATOM 857 N N . MET A 1 105 ? 4.371 -3.535 5.085 1.00 97.25 105 MET A N 1
ATOM 858 C CA . MET A 1 105 ? 5.423 -3.469 4.086 1.00 97.25 105 MET A CA 1
ATOM 859 C C . MET A 1 105 ? 6.800 -3.562 4.735 1.00 97.25 105 MET A C 1
ATOM 861 O O . MET A 1 105 ? 6.978 -3.283 5.920 1.00 97.25 105 MET A O 1
ATOM 865 N N . PHE A 1 106 ? 7.793 -3.938 3.942 1.00 96.56 106 PHE A N 1
ATOM 866 C CA . PHE A 1 106 ? 9.182 -3.925 4.350 1.00 96.56 106 PHE A CA 1
ATOM 867 C C . PHE A 1 106 ? 9.598 -2.493 4.701 1.00 96.56 106 PHE A C 1
ATOM 869 O O . PHE A 1 106 ? 9.409 -1.567 3.904 1.00 96.56 106 PHE A O 1
ATOM 876 N N . ILE A 1 107 ? 10.200 -2.344 5.881 1.00 96.12 107 ILE A N 1
ATOM 877 C CA . ILE A 1 107 ? 10.761 -1.099 6.401 1.00 96.12 107 ILE A CA 1
ATOM 878 C C . ILE A 1 107 ? 12.274 -1.284 6.523 1.00 96.12 107 ILE A C 1
ATOM 880 O O . ILE A 1 107 ? 12.747 -2.072 7.340 1.00 96.12 107 ILE A O 1
ATOM 884 N N . SER A 1 108 ? 13.028 -0.567 5.696 1.00 95.12 108 SER A N 1
ATOM 885 C CA . SER A 1 108 ? 14.488 -0.541 5.738 1.00 95.12 108 SER A CA 1
ATOM 886 C C . SER A 1 108 ? 15.021 0.434 6.795 1.00 95.12 108 SER A C 1
ATOM 888 O O . SER A 1 108 ? 14.292 1.298 7.293 1.00 95.12 108 SER A O 1
ATOM 890 N N . ASP A 1 109 ? 16.321 0.337 7.079 1.00 94.12 109 ASP A N 1
ATOM 891 C CA . ASP A 1 109 ? 17.058 1.300 7.908 1.00 94.12 109 ASP A CA 1
ATOM 892 C C . ASP A 1 109 ? 17.571 2.520 7.113 1.00 94.12 109 ASP A C 1
ATOM 894 O O . ASP A 1 109 ? 18.163 3.432 7.690 1.00 94.12 109 ASP A O 1
ATOM 898 N N . ASP A 1 110 ? 17.360 2.568 5.792 1.00 95.00 110 ASP A N 1
ATOM 899 C CA . ASP A 1 110 ? 17.816 3.676 4.948 1.00 95.00 110 ASP A CA 1
ATOM 900 C C . ASP A 1 110 ? 17.098 4.979 5.317 1.00 95.00 110 ASP A C 1
ATOM 902 O O . ASP A 1 110 ? 15.875 4.980 5.439 1.00 95.00 110 ASP A O 1
ATOM 906 N N . PRO A 1 111 ? 17.797 6.112 5.481 1.00 94.62 111 PRO A N 1
ATOM 907 C CA . PRO A 1 111 ? 17.188 7.352 5.955 1.00 94.62 111 PRO A CA 1
ATOM 908 C C . PRO A 1 111 ? 16.214 8.006 4.966 1.00 94.62 111 PRO A C 1
ATOM 910 O O . PRO A 1 111 ? 15.462 8.887 5.376 1.00 94.62 111 PRO A O 1
ATOM 913 N N . GLN A 1 112 ? 16.217 7.621 3.689 1.00 96.00 112 GLN A N 1
ATOM 914 C CA . GLN A 1 112 ? 15.394 8.230 2.642 1.00 96.00 112 GLN A CA 1
ATOM 915 C C . GLN A 1 112 ? 14.313 7.288 2.111 1.00 96.00 112 GLN A C 1
ATOM 917 O O . GLN A 1 112 ? 13.266 7.769 1.681 1.00 96.00 112 GLN A O 1
ATOM 922 N N . HIS A 1 113 ? 14.515 5.972 2.196 1.00 96.62 113 HIS A N 1
ATOM 923 C CA . HIS A 1 113 ? 13.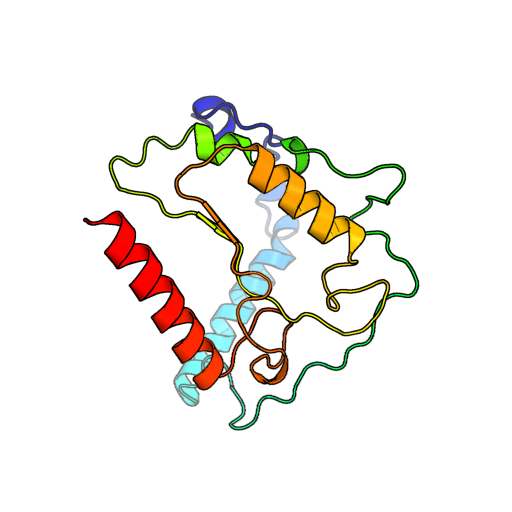628 4.969 1.614 1.00 96.62 113 HIS A CA 1
ATOM 924 C C . HIS A 1 113 ? 13.150 3.947 2.643 1.00 96.62 113 HIS A C 1
ATOM 926 O O . HIS A 1 113 ? 13.934 3.345 3.377 1.00 96.62 113 HIS A O 1
ATOM 932 N N . TYR A 1 114 ? 11.841 3.693 2.669 1.00 96.06 114 TYR A N 1
ATOM 933 C CA . TYR A 1 114 ? 11.329 2.536 3.401 1.00 96.06 114 TYR A CA 1
ATOM 934 C C . TYR A 1 114 ? 11.623 1.250 2.641 1.00 96.06 114 TYR A C 1
ATOM 936 O O . TYR A 1 114 ? 12.068 0.270 3.226 1.00 96.06 114 TYR A O 1
ATOM 944 N N . ASN A 1 115 ? 11.403 1.262 1.333 1.00 95.38 115 ASN A N 1
ATOM 945 C CA . ASN A 1 115 ? 11.667 0.145 0.442 1.00 95.38 115 ASN A CA 1
ATOM 946 C C . ASN A 1 115 ? 11.816 0.665 -0.995 1.00 95.38 115 ASN A C 1
ATOM 948 O O . ASN A 1 115 ? 11.817 1.871 -1.232 1.00 95.38 115 ASN A O 1
ATOM 952 N N . ILE A 1 116 ? 11.960 -0.243 -1.960 1.00 94.44 116 ILE A N 1
ATOM 953 C CA . ILE A 1 116 ? 12.159 0.125 -3.366 1.00 94.44 116 ILE A CA 1
ATOM 954 C C . ILE A 1 116 ? 10.928 0.768 -4.032 1.00 94.44 116 ILE A C 1
ATOM 956 O O . ILE A 1 116 ? 11.062 1.315 -5.121 1.00 94.44 116 ILE A O 1
ATOM 960 N N . PHE A 1 117 ? 9.741 0.690 -3.420 1.00 94.12 117 PHE A N 1
ATOM 961 C CA . PHE A 1 117 ? 8.530 1.331 -3.939 1.00 94.12 117 PHE A CA 1
ATOM 962 C C . PHE A 1 117 ? 8.357 2.740 -3.391 1.00 94.12 117 PHE A C 1
ATOM 964 O O . PHE A 1 117 ? 7.859 3.611 -4.101 1.00 94.12 117 PHE A O 1
ATOM 971 N N . TYR A 1 118 ? 8.751 2.960 -2.134 1.00 95.94 118 TYR A N 1
ATOM 972 C CA . TYR A 1 118 ? 8.373 4.163 -1.410 1.00 95.94 118 TYR A CA 1
ATOM 973 C C . TYR A 1 118 ? 9.569 4.880 -0.767 1.00 95.94 118 TYR A C 1
ATOM 975 O O . TYR A 1 118 ? 10.170 4.362 0.190 1.00 95.94 118 TYR A O 1
ATOM 983 N N . PRO A 1 119 ? 9.869 6.120 -1.201 1.00 97.38 119 PRO A N 1
ATOM 984 C CA . PRO A 1 119 ? 10.627 7.042 -0.374 1.00 97.38 119 PRO A CA 1
ATOM 985 C C . PRO A 1 119 ? 9.809 7.389 0.877 1.00 97.38 119 PRO A C 1
ATOM 987 O O . PRO A 1 119 ? 8.574 7.414 0.855 1.00 97.38 119 PRO A O 1
ATOM 990 N N . ARG A 1 120 ? 10.495 7.658 1.991 1.00 97.31 120 ARG A N 1
ATOM 991 C CA . ARG A 1 120 ? 9.861 7.849 3.305 1.00 97.31 120 ARG A CA 1
ATOM 992 C C . ARG A 1 120 ? 8.832 8.966 3.299 1.00 97.31 120 ARG A C 1
ATOM 994 O O . ARG A 1 120 ? 7.718 8.751 3.757 1.00 97.31 120 ARG A O 1
ATOM 1001 N N . TRP A 1 121 ? 9.181 10.119 2.721 1.00 97.69 121 TRP A N 1
ATOM 1002 C CA . TRP A 1 121 ? 8.285 11.276 2.686 1.00 97.69 121 TRP A CA 1
ATOM 1003 C C . TRP A 1 121 ? 6.956 10.950 1.994 1.00 97.69 121 TRP A C 1
ATOM 1005 O O . TRP A 1 121 ? 5.911 11.364 2.487 1.00 97.69 121 TRP A O 1
ATOM 1015 N N . ALA A 1 122 ? 6.989 10.192 0.890 1.00 97.88 122 ALA A N 1
ATOM 1016 C CA . ALA A 1 122 ? 5.797 9.884 0.109 1.00 97.88 122 ALA A CA 1
ATOM 1017 C C . ALA A 1 122 ? 4.872 8.978 0.917 1.00 97.88 122 ALA A C 1
ATOM 1019 O O . ALA A 1 122 ? 3.690 9.272 1.071 1.00 97.88 122 ALA A O 1
ATOM 1020 N N . TYR A 1 123 ? 5.413 7.914 1.513 1.00 97.62 123 TYR A N 1
ATOM 1021 C CA . TYR A 1 123 ? 4.597 7.008 2.315 1.00 97.62 123 TYR A CA 1
ATOM 1022 C C . TYR A 1 123 ? 4.095 7.652 3.612 1.00 97.62 123 TYR A C 1
ATOM 1024 O O . TYR A 1 123 ? 2.944 7.456 3.996 1.00 97.62 123 TYR A O 1
ATOM 1032 N N . ASP A 1 124 ? 4.922 8.455 4.280 1.00 97.81 124 ASP A N 1
ATOM 1033 C CA . ASP A 1 124 ? 4.506 9.174 5.484 1.00 97.81 124 ASP A CA 1
ATOM 1034 C C . ASP A 1 124 ? 3.393 10.183 5.166 1.00 97.81 124 ASP A C 1
ATOM 1036 O O . ASP A 1 124 ? 2.411 10.266 5.907 1.00 97.81 124 ASP A O 1
ATOM 1040 N N . HIS A 1 125 ? 3.493 10.892 4.038 1.00 97.81 125 HIS A N 1
ATOM 1041 C CA . HIS A 1 125 ? 2.443 11.790 3.551 1.00 97.81 125 HIS A CA 1
ATOM 1042 C C . HIS A 1 125 ? 1.155 11.032 3.205 1.00 97.81 125 HIS A C 1
ATOM 1044 O O . HIS A 1 125 ? 0.071 11.409 3.645 1.00 97.81 125 HIS A O 1
ATOM 1050 N N . TYR A 1 126 ? 1.263 9.896 2.512 1.00 97.12 126 TYR A N 1
ATOM 1051 C CA . TYR A 1 126 ? 0.135 8.998 2.249 1.00 97.12 126 TYR A CA 1
ATOM 1052 C C . TYR A 1 126 ? -0.579 8.569 3.541 1.00 97.12 126 TYR A C 1
ATOM 1054 O O . TYR A 1 126 ? -1.801 8.695 3.653 1.00 97.12 126 TYR A O 1
ATOM 1062 N N . ARG A 1 127 ? 0.170 8.130 4.559 1.00 96.38 127 ARG A N 1
ATOM 1063 C CA . ARG A 1 127 ? -0.396 7.734 5.860 1.00 96.38 127 ARG A CA 1
ATOM 1064 C C . ARG A 1 127 ? -1.088 8.891 6.570 1.00 96.38 127 ARG A C 1
ATOM 1066 O O . ARG A 1 127 ? -2.130 8.683 7.193 1.00 96.38 127 ARG A O 1
ATOM 1073 N N . GLN A 1 128 ? -0.548 10.105 6.468 1.00 95.94 128 GLN A N 1
ATOM 1074 C CA . GLN A 1 128 ? -1.211 11.303 6.986 1.00 95.94 128 GLN A CA 1
ATOM 1075 C C . GLN A 1 128 ? -2.559 11.525 6.291 1.00 95.94 128 GLN A C 1
ATOM 1077 O O . GLN A 1 128 ? -3.567 11.678 6.983 1.00 95.94 128 GLN A O 1
ATOM 1082 N N . LEU A 1 129 ? -2.615 11.441 4.957 1.00 95.44 129 LEU A N 1
ATOM 1083 C CA . LEU A 1 129 ? -3.864 11.569 4.196 1.00 95.44 129 LEU A CA 1
ATOM 1084 C C . LEU A 1 129 ? -4.893 10.486 4.555 1.00 95.44 129 LEU A C 1
ATOM 1086 O O . LEU A 1 129 ? -6.081 10.802 4.651 1.00 95.44 129 LEU A O 1
ATOM 1090 N N . LEU A 1 130 ? -4.456 9.244 4.797 1.00 93.81 130 LEU A N 1
ATOM 1091 C CA . LEU A 1 130 ? -5.322 8.162 5.282 1.00 93.81 130 LEU A CA 1
ATOM 1092 C C . LEU A 1 130 ? -5.865 8.446 6.687 1.00 93.81 130 LEU A C 1
ATOM 1094 O O . LEU A 1 130 ? -7.071 8.374 6.914 1.00 93.81 130 LEU A O 1
ATOM 1098 N N . SER A 1 131 ? -4.995 8.805 7.635 1.00 91.62 131 SER A N 1
ATOM 1099 C CA . SER A 1 131 ? -5.414 9.102 9.013 1.00 91.62 131 SER A CA 1
ATOM 1100 C C . SER A 1 131 ? -6.375 10.294 9.096 1.00 91.62 131 SER A C 1
ATOM 1102 O O . SER A 1 131 ? -7.264 10.320 9.947 1.00 91.62 131 SER A O 1
ATOM 1104 N N . ALA A 1 132 ? -6.254 11.249 8.169 1.00 93.19 132 ALA A N 1
ATOM 1105 C CA . ALA A 1 132 ? -7.128 12.410 8.075 1.00 93.19 132 ALA A CA 1
ATOM 1106 C C . ALA A 1 132 ? -8.552 12.079 7.587 1.00 93.19 132 ALA A C 1
ATOM 1108 O O . ALA A 1 132 ? -9.435 12.926 7.712 1.00 93.19 132 ALA A O 1
ATOM 1109 N N . GLN A 1 133 ? -8.811 10.867 7.073 1.00 90.81 133 GLN A N 1
ATOM 1110 C CA . GLN A 1 133 ? -10.148 10.471 6.609 1.00 90.81 133 GLN A CA 1
ATOM 1111 C C . GLN A 1 133 ? -11.160 10.286 7.749 1.00 90.81 133 GLN A C 1
ATOM 1113 O O . GLN A 1 133 ? -12.365 10.299 7.510 1.00 90.81 133 GLN A O 1
ATOM 1118 N N . GLY A 1 134 ? -10.701 10.105 8.992 1.00 87.75 134 GLY A N 1
ATOM 1119 C CA . GLY A 1 134 ? -11.587 9.930 10.149 1.00 87.75 134 GLY A CA 1
ATOM 1120 C C . GLY A 1 134 ? -12.330 8.588 10.187 1.00 87.75 134 GLY A C 1
ATOM 1121 O O . GLY A 1 134 ? -13.291 8.439 10.942 1.00 87.75 134 GLY A O 1
ATOM 1122 N N . TRP A 1 135 ? -11.900 7.604 9.393 1.00 89.25 135 TRP A N 1
ATOM 1123 C CA . TRP A 1 135 ? -12.455 6.252 9.399 1.00 89.25 135 TRP A CA 1
ATOM 1124 C C . TRP A 1 135 ? -12.204 5.561 10.743 1.00 89.25 135 TRP A C 1
ATOM 1126 O O . TRP A 1 135 ? -11.068 5.282 11.121 1.00 89.25 135 TRP A O 1
ATOM 1136 N N . THR A 1 136 ? -13.273 5.231 11.465 1.00 87.25 136 THR A N 1
ATOM 1137 C CA . THR A 1 136 ? -13.199 4.489 12.741 1.00 87.25 136 THR A CA 1
ATOM 1138 C C . THR A 1 136 ? -12.814 3.019 12.542 1.00 87.25 136 THR A C 1
ATOM 1140 O O . THR A 1 136 ? -12.371 2.326 13.461 1.00 87.25 136 THR A O 1
ATOM 1143 N N . ASN A 1 137 ? -12.973 2.534 11.317 1.00 88.31 137 ASN A N 1
ATOM 1144 C CA . ASN A 1 137 ? -12.660 1.195 10.852 1.00 88.31 137 ASN A CA 1
ATOM 1145 C C . ASN A 1 137 ? -11.330 1.114 10.088 1.00 88.31 137 ASN A C 1
ATOM 1147 O O . ASN A 1 137 ? -11.147 0.198 9.294 1.00 88.31 137 ASN A O 1
ATOM 1151 N N . TYR A 1 138 ? -10.419 2.061 10.307 1.00 92.44 138 TYR A N 1
ATOM 1152 C CA . TYR A 1 138 ? -9.074 2.036 9.743 1.00 92.44 138 TYR A CA 1
ATOM 1153 C C . TYR A 1 138 ? -8.062 1.451 10.734 1.00 92.44 138 TYR A C 1
ATOM 1155 O O . TYR A 1 138 ? -8.079 1.794 11.918 1.00 92.44 138 TYR A O 1
ATOM 1163 N N . ILE A 1 139 ? -7.174 0.586 10.241 1.00 95.19 139 ILE A N 1
ATOM 1164 C CA . ILE A 1 139 ? -5.996 0.102 10.964 1.00 95.19 139 ILE A CA 1
ATOM 1165 C C . ILE A 1 139 ? -4.747 0.244 10.100 1.00 95.19 139 ILE A C 1
ATOM 1167 O O . ILE A 1 139 ? -4.761 -0.031 8.899 1.00 95.19 139 ILE A O 1
ATOM 1171 N N . ASP A 1 140 ? -3.654 0.659 10.733 1.00 96.62 140 ASP A N 1
ATOM 1172 C CA . ASP A 1 140 ? -2.368 0.829 10.074 1.00 96.62 140 ASP A CA 1
ATOM 1173 C C . ASP A 1 140 ? -1.399 -0.271 10.492 1.00 96.62 140 ASP A C 1
ATOM 1175 O O . ASP A 1 140 ? -0.877 -0.268 11.608 1.00 96.62 140 ASP A O 1
ATOM 1179 N N . LEU A 1 141 ? -1.173 -1.222 9.587 1.00 97.56 141 LEU A N 1
ATOM 1180 C CA . LEU A 1 141 ? -0.312 -2.377 9.811 1.00 97.56 141 LEU A CA 1
ATOM 1181 C C . LEU A 1 141 ? 1.032 -2.261 9.086 1.00 97.56 141 LEU A C 1
ATOM 1183 O O . LEU A 1 141 ? 1.799 -3.225 9.101 1.00 97.56 141 LEU A O 1
ATOM 1187 N N . SER A 1 142 ? 1.350 -1.094 8.519 1.00 97.50 142 SER A N 1
ATOM 1188 C CA . SER A 1 142 ? 2.537 -0.862 7.682 1.00 97.50 142 SER A CA 1
ATOM 1189 C C . SER A 1 142 ? 3.853 -1.349 8.288 1.00 97.50 142 SER A C 1
ATOM 1191 O O . SER A 1 142 ? 4.669 -1.920 7.575 1.00 97.50 142 SER A O 1
ATOM 1193 N N . ASN A 1 143 ? 4.037 -1.194 9.602 1.00 97.25 143 ASN A N 1
ATOM 1194 C CA . ASN A 1 143 ? 5.236 -1.622 10.338 1.00 97.25 143 ASN A CA 1
ATOM 1195 C C . ASN A 1 143 ? 4.952 -2.755 11.346 1.00 97.25 143 ASN A C 1
ATOM 1197 O O . ASN A 1 143 ? 5.595 -2.859 12.390 1.00 97.25 143 ASN A O 1
ATOM 1201 N N . SER A 1 144 ? 3.922 -3.565 11.099 1.00 97.94 144 SER A N 1
ATOM 1202 C CA . SER A 1 144 ? 3.496 -4.609 12.042 1.00 97.94 144 SER A CA 1
ATOM 1203 C C . SER A 1 144 ? 4.269 -5.925 11.907 1.00 97.94 144 SER A C 1
ATOM 1205 O O . SER A 1 144 ? 4.300 -6.715 12.850 1.00 97.94 144 SER A O 1
ATOM 1207 N N . ILE A 1 145 ? 4.911 -6.159 10.757 1.00 98.25 145 ILE A N 1
ATOM 1208 C CA . ILE A 1 145 ? 5.644 -7.393 10.465 1.00 98.25 145 ILE A CA 1
ATOM 1209 C C . ILE A 1 145 ? 7.145 -7.098 10.368 1.00 98.25 145 ILE A C 1
ATOM 1211 O O . ILE A 1 145 ? 7.536 -6.190 9.636 1.00 98.25 145 ILE A O 1
ATOM 1215 N N . PRO A 1 146 ? 8.009 -7.854 11.071 1.00 96.75 146 PRO A N 1
ATOM 1216 C CA . PRO A 1 146 ? 9.449 -7.637 10.999 1.00 96.75 146 PRO A CA 1
ATOM 1217 C C . PRO A 1 146 ? 10.043 -7.838 9.586 1.00 96.75 146 PRO A C 1
ATOM 1219 O O . PRO A 1 146 ? 9.642 -8.778 8.889 1.00 96.75 146 PRO A O 1
ATOM 1222 N N . PRO A 1 147 ? 11.055 -7.039 9.183 1.00 94.94 147 PRO A N 1
ATOM 1223 C CA . PRO A 1 147 ? 11.639 -7.058 7.836 1.00 94.94 147 PRO A CA 1
ATOM 1224 C C . PRO A 1 147 ? 12.106 -8.435 7.336 1.00 94.94 147 PRO A C 1
ATOM 1226 O O . PRO A 1 147 ? 11.996 -8.733 6.150 1.00 94.94 147 PRO A O 1
ATOM 1229 N N . GLN A 1 148 ? 12.584 -9.312 8.225 1.00 94.06 148 GLN A N 1
ATOM 1230 C CA . GLN A 1 148 ? 13.073 -10.650 7.866 1.00 94.06 148 GLN A CA 1
ATOM 1231 C C . GLN A 1 148 ? 11.991 -11.614 7.361 1.00 94.06 148 GLN A C 1
ATOM 1233 O O . GLN A 1 148 ? 12.315 -12.710 6.904 1.00 94.06 148 GLN A O 1
ATOM 1238 N N . PHE A 1 149 ? 10.713 -11.254 7.495 1.00 95.75 149 PHE A N 1
ATOM 1239 C CA . PHE A 1 149 ? 9.607 -12.065 6.995 1.00 95.75 149 PHE A CA 1
ATOM 1240 C C . PHE A 1 149 ? 9.147 -11.664 5.593 1.00 95.75 149 PHE A C 1
ATOM 1242 O O . PHE A 1 149 ? 8.276 -12.340 5.050 1.00 95.75 149 PHE A O 1
ATOM 1249 N N . PHE A 1 150 ? 9.734 -10.625 4.993 1.00 95.00 150 PHE A N 1
ATOM 1250 C CA . PHE A 1 150 ? 9.489 -10.253 3.600 1.00 95.00 150 PHE A CA 1
ATOM 1251 C C . PHE A 1 150 ? 10.409 -11.018 2.640 1.00 95.00 150 PHE A C 1
ATOM 1253 O O . PHE A 1 150 ? 11.464 -11.521 3.031 1.00 95.00 150 PHE A O 1
ATOM 1260 N N . THR A 1 151 ? 9.986 -11.140 1.382 1.00 93.19 151 THR A N 1
ATOM 1261 C CA . THR A 1 151 ? 10.617 -12.013 0.380 1.00 93.19 151 THR A CA 1
ATOM 1262 C C . THR A 1 151 ? 11.036 -11.241 -0.877 1.00 93.19 151 THR A C 1
ATOM 1264 O O . THR A 1 151 ? 11.855 -10.329 -0.790 1.00 93.19 151 THR A O 1
ATOM 1267 N N . ASP A 1 152 ? 10.524 -11.597 -2.052 1.00 90.38 152 ASP A N 1
ATOM 1268 C CA . ASP A 1 152 ? 10.914 -11.055 -3.362 1.00 90.38 152 ASP A CA 1
ATOM 1269 C C . ASP A 1 152 ? 10.395 -9.638 -3.642 1.00 90.38 152 ASP A C 1
ATOM 1271 O O . ASP A 1 152 ? 10.797 -9.014 -4.624 1.00 90.38 152 ASP A O 1
ATOM 1275 N N . SER A 1 153 ? 9.518 -9.132 -2.781 1.00 92.00 153 SER A N 1
ATOM 1276 C CA . SER A 1 153 ? 8.889 -7.822 -2.883 1.00 92.00 153 SER A CA 1
ATOM 1277 C C . SER A 1 153 ? 8.707 -7.213 -1.489 1.00 92.00 153 SER A C 1
ATOM 1279 O O . SER A 1 153 ? 8.507 -7.961 -0.523 1.00 92.00 153 SER A O 1
ATOM 1281 N N . PRO A 1 154 ? 8.678 -5.872 -1.359 1.00 94.88 154 PRO A N 1
ATOM 1282 C CA . PRO A 1 154 ? 8.409 -5.186 -0.102 1.00 94.88 154 PRO A CA 1
ATOM 1283 C C . PRO A 1 154 ? 7.042 -5.482 0.516 1.00 94.88 154 PRO A C 1
ATOM 1285 O O . PRO A 1 154 ? 6.816 -5.064 1.640 1.00 94.88 154 PRO A O 1
ATOM 1288 N N . VAL A 1 155 ? 6.129 -6.160 -0.182 1.00 95.25 155 VAL A N 1
ATOM 1289 C CA . VAL A 1 155 ? 4.786 -6.501 0.332 1.00 95.25 155 VAL A CA 1
ATOM 1290 C C . VAL A 1 155 ? 4.528 -8.011 0.397 1.00 95.25 155 VAL A C 1
ATOM 1292 O O . VAL A 1 155 ? 3.489 -8.449 0.881 1.00 95.25 155 VAL A O 1
ATOM 1295 N N . HIS A 1 156 ? 5.469 -8.844 -0.059 1.00 94.69 156 HIS A N 1
ATOM 1296 C CA . HIS A 1 156 ? 5.311 -10.299 -0.031 1.00 94.69 156 HIS A CA 1
ATOM 1297 C C . HIS A 1 156 ? 5.928 -10.903 1.224 1.00 94.69 156 HIS A C 1
ATOM 1299 O O . HIS A 1 156 ? 7.137 -10.811 1.441 1.00 94.69 156 HIS A O 1
ATOM 1305 N N . LEU A 1 157 ? 5.102 -11.592 2.008 1.00 94.25 157 LEU A N 1
ATOM 1306 C CA . LEU A 1 157 ? 5.507 -12.260 3.238 1.00 94.25 157 LEU A CA 1
ATOM 1307 C C . LEU A 1 157 ? 5.745 -13.757 3.027 1.00 94.25 157 LEU A C 1
ATOM 1309 O O . LEU A 1 157 ? 5.039 -14.424 2.272 1.00 94.25 157 LEU A O 1
ATOM 1313 N N . 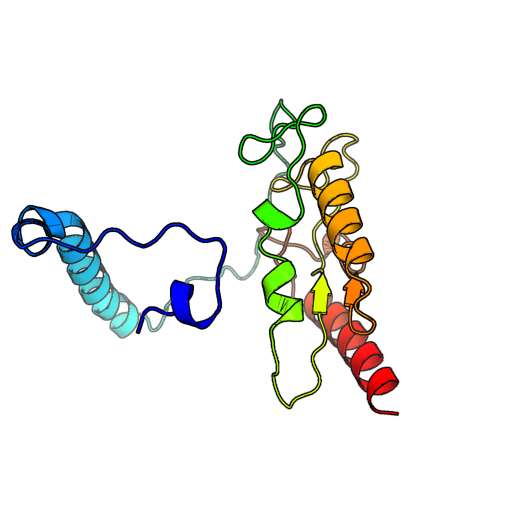ASN A 1 158 ? 6.700 -14.309 3.771 1.00 93.56 158 ASN A N 1
ATOM 1314 C CA . ASN A 1 158 ? 6.866 -15.752 3.905 1.00 93.56 158 ASN A CA 1
ATOM 1315 C C . ASN A 1 158 ? 5.747 -16.362 4.788 1.00 93.56 158 ASN A C 1
ATOM 1317 O O . ASN A 1 158 ? 4.983 -15.629 5.428 1.00 93.56 158 ASN A O 1
ATOM 1321 N N . PRO A 1 159 ? 5.634 -17.704 4.877 1.00 94.62 159 PRO A N 1
ATOM 1322 C CA . PRO A 1 159 ? 4.569 -18.349 5.651 1.00 94.62 159 PRO A CA 1
ATOM 1323 C C . PRO A 1 159 ? 4.484 -17.908 7.123 1.00 94.62 159 PRO A C 1
ATOM 1325 O O . PRO A 1 159 ? 3.388 -17.810 7.682 1.00 94.62 159 PRO A O 1
ATOM 1328 N N . GLN A 1 160 ? 5.618 -17.615 7.763 1.00 96.25 160 GLN A N 1
ATOM 1329 C CA . GLN A 1 160 ? 5.662 -17.127 9.141 1.00 96.25 160 GLN A CA 1
ATOM 1330 C C . GLN A 1 160 ? 5.119 -15.695 9.252 1.00 96.25 160 GLN A C 1
ATOM 1332 O O . GLN A 1 160 ? 4.296 -15.433 10.128 1.00 96.25 160 GLN A O 1
ATOM 1337 N N . GLY A 1 161 ? 5.506 -14.793 8.344 1.00 96.69 161 GLY A N 1
ATOM 1338 C CA . GLY A 1 161 ? 4.977 -13.426 8.283 1.00 96.69 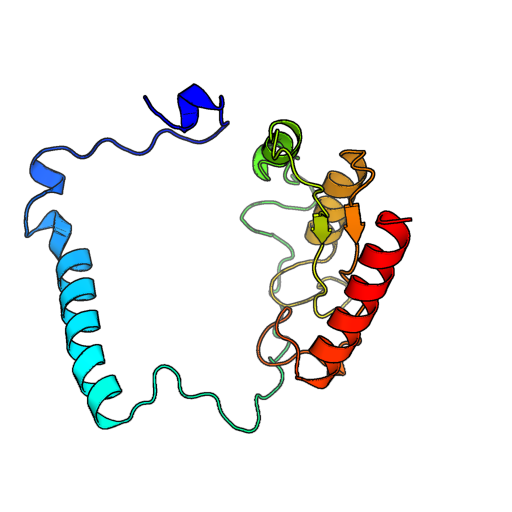161 GLY A CA 1
ATOM 1339 C C . GLY A 1 161 ? 3.470 -13.392 8.028 1.00 96.69 161 GLY A C 1
ATOM 1340 O O . GLY A 1 161 ? 2.746 -12.668 8.706 1.00 96.69 161 GLY A O 1
ATOM 1341 N N . ILE A 1 162 ? 2.970 -14.246 7.128 1.00 97.38 162 ILE A N 1
ATOM 1342 C CA .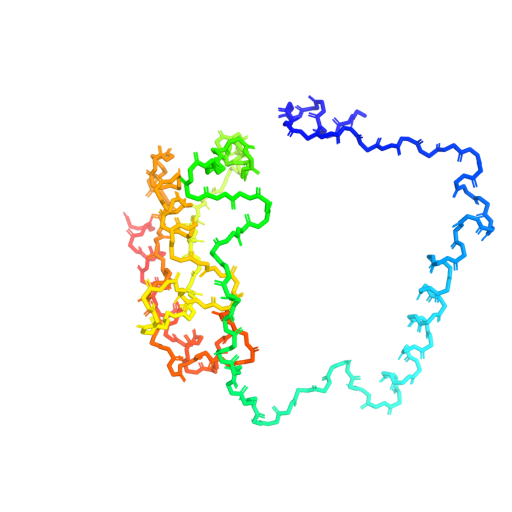 ILE A 1 162 ? 1.525 -14.408 6.896 1.00 97.38 162 ILE A CA 1
ATOM 1343 C C . ILE A 1 162 ? 0.806 -14.904 8.154 1.00 97.38 162 ILE A C 1
ATOM 1345 O O . ILE A 1 162 ? -0.286 -14.434 8.466 1.00 97.38 162 ILE A O 1
ATOM 1349 N N . THR A 1 163 ? 1.412 -15.825 8.906 1.00 98.31 163 THR A N 1
ATOM 1350 C CA . THR A 1 163 ? 0.841 -16.312 10.173 1.00 98.31 163 THR A CA 1
ATOM 1351 C C . THR A 1 163 ? 0.724 -15.180 11.197 1.00 98.31 163 THR A C 1
ATOM 1353 O O . THR A 1 163 ? -0.319 -15.040 11.829 1.00 98.31 163 THR A O 1
ATOM 1356 N N . MET A 1 164 ? 1.750 -14.331 11.311 1.00 98.44 164 MET A N 1
ATOM 1357 C CA . MET A 1 164 ? 1.711 -13.139 12.165 1.00 98.44 164 MET A CA 1
ATOM 1358 C C . MET A 1 164 ? 0.611 -12.161 11.732 1.00 98.44 164 MET A C 1
ATOM 1360 O O . MET A 1 164 ? -0.189 -11.736 12.562 1.00 98.44 164 MET A O 1
ATOM 1364 N N . LEU A 1 165 ? 0.527 -11.844 10.435 1.00 98.06 165 LEU A N 1
ATOM 1365 C CA . LEU A 1 165 ? -0.501 -10.947 9.902 1.00 98.06 165 LEU A CA 1
ATOM 1366 C C . LEU A 1 165 ? -1.915 -11.492 10.146 1.00 98.06 165 LEU A C 1
ATOM 1368 O O . LEU A 1 165 ? -2.795 -10.744 10.567 1.00 98.06 165 LEU A O 1
ATOM 1372 N N . ARG A 1 166 ? -2.127 -12.799 9.946 1.00 97.81 166 ARG A N 1
ATOM 1373 C CA . ARG A 1 166 ? -3.390 -13.475 10.276 1.00 97.81 166 ARG A CA 1
ATOM 1374 C C . ARG A 1 166 ? -3.768 -13.237 11.734 1.00 97.81 166 ARG A C 1
ATOM 1376 O O . ARG A 1 166 ? -4.908 -12.877 12.000 1.00 97.81 166 ARG A O 1
ATOM 1383 N N . ASP A 1 167 ? -2.845 -13.445 12.667 1.00 97.94 167 ASP A N 1
ATOM 1384 C CA . ASP A 1 167 ? -3.136 -13.342 14.101 1.00 97.94 167 ASP A CA 1
ATOM 1385 C C . ASP A 1 167 ? -3.472 -11.905 14.521 1.00 97.94 167 ASP A C 1
ATOM 1387 O O . ASP A 1 167 ? -4.399 -11.692 15.308 1.00 97.94 167 ASP A O 1
ATOM 1391 N N . ILE A 1 168 ? -2.788 -10.917 13.935 1.00 97.19 168 ILE A N 1
ATOM 1392 C CA . ILE A 1 168 ? -3.095 -9.492 14.116 1.00 97.19 168 ILE A CA 1
ATOM 1393 C C . ILE A 1 168 ? -4.504 -9.185 13.596 1.00 97.19 168 ILE A C 1
ATOM 1395 O O . ILE A 1 168 ? -5.333 -8.662 14.338 1.00 97.19 168 ILE A O 1
ATOM 1399 N N . LEU A 1 169 ? -4.809 -9.568 12.352 1.00 96.06 169 LEU A N 1
ATOM 1400 C CA . LEU A 1 169 ? -6.114 -9.308 11.737 1.00 96.06 169 LEU A CA 1
ATOM 1401 C C . LEU A 1 169 ? -7.256 -10.005 12.478 1.00 96.06 169 LEU A C 1
ATOM 1403 O O . LEU A 1 169 ? -8.304 -9.404 12.690 1.00 96.06 169 LEU A O 1
ATOM 1407 N N . MET A 1 170 ? -7.062 -11.252 12.908 1.00 95.56 170 MET A N 1
ATOM 1408 C CA . MET A 1 170 ? -8.060 -11.976 13.697 1.00 95.56 170 MET A CA 1
ATOM 1409 C C . MET A 1 170 ? -8.343 -11.271 15.024 1.00 95.56 170 MET A C 1
ATOM 1411 O O . MET A 1 170 ? -9.500 -11.179 15.428 1.00 95.56 170 MET A O 1
ATOM 1415 N N . SER A 1 171 ? -7.308 -10.747 15.679 1.00 94.44 171 SER A N 1
ATOM 1416 C CA . SER A 1 171 ? -7.461 -10.003 16.931 1.00 94.44 171 SER A CA 1
ATOM 1417 C C . SER A 1 171 ? -8.247 -8.704 16.724 1.00 94.44 171 SER A C 1
ATOM 1419 O O . SER A 1 171 ? -9.175 -8.431 17.481 1.00 94.44 171 SER A O 1
ATOM 1421 N N . GLU A 1 172 ? -7.928 -7.944 15.674 1.00 92.88 172 GLU A N 1
ATOM 1422 C CA . GLU A 1 172 ? -8.641 -6.713 15.297 1.00 92.88 172 GLU A CA 1
ATOM 1423 C C . GLU A 1 172 ? -10.106 -6.971 14.933 1.00 92.88 172 GLU A C 1
ATOM 1425 O O . GLU A 1 172 ? -10.994 -6.220 15.332 1.00 92.88 172 GLU A O 1
ATOM 1430 N N . LEU A 1 173 ? -10.380 -8.049 14.194 1.00 91.81 173 LEU A N 1
ATOM 1431 C CA . LEU A 1 173 ? -11.741 -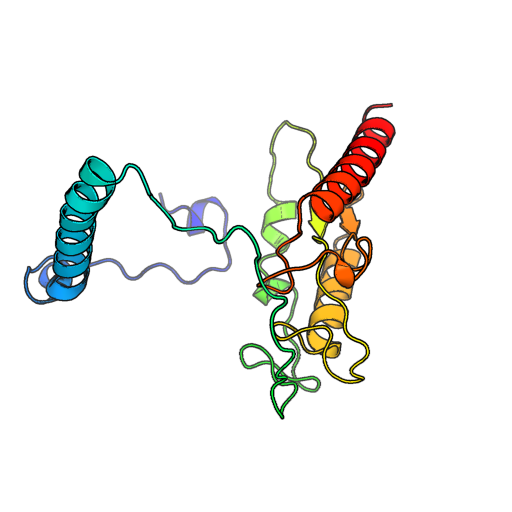8.420 13.816 1.00 91.81 173 LEU A CA 1
ATOM 1432 C C . LEU A 1 173 ? -12.579 -8.805 15.036 1.00 91.81 173 LEU A C 1
ATOM 1434 O O . LEU A 1 173 ? -13.710 -8.345 15.153 1.00 91.81 173 LEU A O 1
ATOM 1438 N N . LEU A 1 174 ? -12.033 -9.610 15.954 1.00 90.81 174 LEU A N 1
ATOM 1439 C CA . LEU A 1 174 ? -12.751 -10.027 17.161 1.00 90.81 174 LEU A CA 1
ATOM 1440 C C . LEU A 1 174 ? -13.109 -8.832 18.053 1.00 90.81 174 LEU A C 1
ATOM 1442 O O . LEU A 1 174 ? -14.255 -8.721 18.466 1.00 90.81 174 LEU A O 1
ATOM 1446 N N . GLN A 1 175 ? -12.183 -7.891 18.257 1.00 87.81 175 GLN A N 1
ATOM 1447 C CA . GLN A 1 175 ? -12.431 -6.683 19.062 1.00 87.81 175 GLN A CA 1
ATOM 1448 C C . GLN A 1 175 ? -13.530 -5.770 18.506 1.00 87.81 175 GLN A C 1
ATOM 1450 O O . GLN A 1 175 ? -14.042 -4.921 19.227 1.00 87.81 175 GLN A O 1
ATOM 1455 N N . ARG A 1 176 ? -13.853 -5.894 17.216 1.00 83.50 176 ARG A N 1
ATOM 1456 C CA . ARG A 1 176 ? -14.837 -5.049 16.524 1.00 83.50 176 ARG A CA 1
ATOM 1457 C C . ARG A 1 176 ? -16.197 -5.727 16.354 1.00 83.50 176 ARG A C 1
ATOM 1459 O O . ARG A 1 176 ? -17.133 -5.076 15.895 1.00 83.50 176 ARG A O 1
ATOM 1466 N N . LEU A 1 177 ? -16.284 -7.024 16.650 1.00 77.50 177 LEU A N 1
ATOM 1467 C CA . LEU A 1 177 ? -17.532 -7.789 16.641 1.00 77.50 177 LEU A CA 1
ATOM 1468 C C . LEU A 1 177 ? -18.225 -7.807 18.014 1.00 77.50 177 LEU A C 1
ATOM 1470 O O . LEU A 1 177 ? -19.415 -8.126 18.060 1.00 77.50 177 LEU A O 1
ATOM 1474 N N . ASP A 1 178 ? -17.498 -7.461 19.081 1.00 56.28 178 ASP A N 1
ATOM 1475 C CA . ASP A 1 178 ? -18.002 -7.278 20.452 1.00 56.28 178 ASP A CA 1
ATOM 1476 C C . ASP A 1 178 ? -18.550 -5.855 20.685 1.00 56.28 178 ASP A C 1
ATOM 1478 O O . ASP A 1 178 ? -19.564 -5.726 21.415 1.00 56.28 178 ASP A O 1
#

=== Feature glossary ===
Each block in this record encodes a different view of the same protein. In brief:

Predicted aligned error. PAE(i, j) answers: if I align the predicted and true structures on residue i, how far off (in Å) do I expect residue j to be? A block-diagonal PAE matrix with low values on the blocks and high values off-diagonal is the signature of a multi-domain protein with confidently predicted domains but uncertain inter-domain orientation.

Contact-map, Ramachandran, and PAE plots. Plot images: a contact map (which residues are close in 3D, as an N×N binary image), a Ramachandran scatter (backbone torsion angles, revealing secondary-structure composition at a glance), and — for AlphaFold structures — a PAE heatmap (pairwise prediction confidence).

Backbone torsions (φ/ψ). φ (phi) and ψ (psi) are the two rotatable backbone dihedrals per residue: φ is the C(i-1)–N–Cα–C torsion, ψ is the N–Cα–C–N(i+1) torsion, both in degrees on (−180°, 180°]. α-helical residues cluster near (−60°, −45°); β-strand residues near (−120°, +130°). A Ramachandran plot is simply a scatter of (φ, ψ) for every residue.

Foldseek 3Di. A 3Di character summarizes, for each residue, the relative orientation of the Cα frame of its nearest spatial neighbor. Because it encodes fold topology rather than chemistry, 3Di alignments detect remote structural similarity that sequence alignment misses.

Radius of gyration, Cα contacts, bounding box. Three whole-structure scalars: the radius of gyration (RMS distance of Cα from centroid, in Å), the count of Cα–Cα contacts (pairs closer than 8 Å and separated by more than four residues in sequence — i.e. tertiary, not local, contacts), and the bounding-box dimensions. Together they distinguish compact globular folds from extended fibres or disordered chains.

Sequence. Sequence gives the chain of amino acids in standard one-letter code (A=alanine, C=cysteine, …, Y=tyrosine), read N→C. It is the only feature that is directly encoded by the gene; all structural features are derived from the folded form of this sequence.

mmCIF coordinates. Atomic coordinates in PDBx/mmCIF format — the same representation the Protein Data Bank distributes. Each line of the _atom_site loop places one backbone atom in Cartesian space (units: ångströms, origin: arbitrary).

Secondary structure (3-state, P-SEA). Three-state secondary structure (P-SEA) collapses the eight DSSP classes into helix (a), strand (b), and coil (c). P-SEA assigns these from Cα geometry alone — distances and angles — without requiring backbone oxygens, so it works on any Cα trace.

InterPro / GO / CATH / organism. Functional annotations link the protein to curated databases. InterPro entries identify conserved domains and families by matching the sequence against member-database signatures (Pfam, PROSITE, CDD, …). Gene Ontology (GO) terms describe molecular function, biological process, and cellular component in a controlled vocabulary. CATH places the structure in a hierarchical fold classification (Class/Architecture/Topology/Homologous-superfamily). The organism is the source species.

B-factor. B-factor (Debye–Waller factor) reflects atomic displacement in the crystal lattice. It is an experimental observable (units Å²), not a prediction; low values mean the atom is pinned down, high values mean it moves or is heterogeneous across the crystal.

Rendered structure images. Structure images are PyMOL renders from six orthogonal camera directions. Cartoon representation draws helices as coils and strands as arrows; sticks shows the backbone as bonds; surface shows the solvent-excluded envelope. Rainbow coloring maps sequence position to hue (blue→red, N→C); chain coloring assigns a distinct color per polypeptide.

Solvent-accessible surface area. Solvent-accessible surface area (SASA) is the area in Å² traced out by the centre of a 1.4 Å probe sphere (a water molecule) rolled over the protein's van der Waals surface (Shrake–Rupley / Lee–Richards construction). Buried residues have near-zero SASA; fully exposed residues can exceed 200 Å². The total SASA scales roughly with the number of surface residues.

Secondary structure (8-state, DSSP). The SS8 string is DSSP's per-residue secondary-structure call. α-helix (H) means an i→i+4 H-bond ladder; β-strand (E) means the residue participates in a β-sheet; 3₁₀ (G) and π (I) are tighter and wider helices; T/S are turns/bends; '-' is loop.

pLDDT. For AlphaFold models, the B-factor field carries pLDDT — the model's own estimate of local accuracy on a 0–100 scale. Regions with pLDDT<50 should be treated as essentially unmodeled; they often correspond to intrinsically disordered segments.

Nearest PDB structures. Nearest PDB neighbors are the top structural matches found by Foldseek when searching this structure against the entire Protein Data Bank. Each hit reports a TM-score (0 to 1; >0.5 almost always implies the same fold) and an E-value. These are *structural* homologs — they may share no detectable sequence similarity.